Protein AF-A0A0C2IG53-F1 (afdb_monomer)

Sequence (197 aa):
MLIFIVPLFSIISFHLIVNDKKVPTEFNVTLKQAATDLYNVDTIRTNFNPDTSEFTIEFQNHIREWSEIKCFINEYETEIEISECIVSFLIRVKEYVVNDSVGYRFKFNKKIKYEFKNHFMELYFDVSRSKLITSRFEDISIEFDCFNQICEFDNNWKLVELFSESNELVYPCQNIGPIPSNTSDTCELSKNVVTIS

Structure (mmCIF, N/CA/C/O backbone):
data_AF-A0A0C2IG53-F1
#
_entry.id   AF-A0A0C2IG53-F1
#
loop_
_atom_site.group_PDB
_atom_site.id
_atom_site.type_symbol
_atom_site.label_atom_id
_atom_site.label_alt_id
_atom_site.label_comp_id
_atom_site.label_asym_id
_atom_site.label_entity_id
_atom_site.label_seq_id
_atom_site.pdbx_PDB_ins_code
_atom_site.Cartn_x
_atom_site.Cartn_y
_atom_site.Cartn_z
_atom_site.occupancy
_atom_site.B_iso_or_equiv
_atom_site.auth_seq_id
_atom_site.auth_comp_id
_atom_site.auth_asym_id
_atom_site.auth_atom_id
_atom_site.pdbx_PDB_model_num
ATOM 1 N N . MET A 1 1 ? 37.175 -19.739 4.788 1.00 27.41 1 MET A N 1
ATOM 2 C CA . MET A 1 1 ? 36.549 -18.885 5.816 1.00 27.41 1 MET A CA 1
ATOM 3 C C . MET A 1 1 ? 35.517 -18.028 5.100 1.00 27.41 1 MET A C 1
ATOM 5 O O . MET A 1 1 ? 35.892 -17.033 4.498 1.00 27.41 1 MET A O 1
ATOM 9 N N . LEU A 1 2 ? 34.267 -18.500 5.020 1.00 20.20 2 LEU A N 1
ATOM 10 C CA . LEU A 1 2 ? 33.169 -17.719 4.444 1.00 20.20 2 LEU A CA 1
ATOM 11 C C . LEU A 1 2 ? 32.733 -16.694 5.489 1.00 20.20 2 LEU A C 1
ATOM 13 O O . LEU A 1 2 ? 32.287 -17.063 6.573 1.00 20.20 2 LEU A O 1
ATOM 17 N N . ILE A 1 3 ? 32.924 -15.421 5.166 1.00 20.48 3 ILE A N 1
ATOM 18 C CA . ILE A 1 3 ? 32.358 -14.304 5.912 1.00 20.48 3 ILE A CA 1
ATOM 19 C C . ILE A 1 3 ? 30.909 -14.197 5.441 1.00 20.48 3 ILE A C 1
ATOM 21 O O . ILE A 1 3 ? 30.660 -13.830 4.296 1.00 20.48 3 ILE A O 1
ATOM 25 N N . PHE A 1 4 ? 29.962 -14.571 6.300 1.00 20.58 4 PHE A N 1
ATOM 26 C CA . PHE A 1 4 ? 28.563 -14.212 6.104 1.00 20.58 4 PHE A CA 1
ATOM 27 C C . PHE A 1 4 ? 28.449 -12.713 6.372 1.00 20.58 4 PHE A C 1
ATOM 29 O O . PHE A 1 4 ? 28.581 -12.270 7.513 1.00 20.58 4 PHE A O 1
ATOM 36 N N . ILE A 1 5 ? 28.274 -11.927 5.312 1.00 23.59 5 ILE A N 1
ATOM 37 C CA . ILE A 1 5 ? 27.846 -10.539 5.445 1.00 23.59 5 ILE A CA 1
ATOM 38 C C . ILE A 1 5 ? 26.370 -10.612 5.829 1.00 23.59 5 ILE A C 1
ATOM 40 O O . ILE A 1 5 ? 25.546 -11.112 5.070 1.00 23.59 5 ILE A O 1
ATOM 44 N N . VAL A 1 6 ? 26.062 -10.198 7.054 1.00 24.47 6 VAL A N 1
ATOM 45 C CA . VAL A 1 6 ? 24.684 -10.049 7.520 1.00 24.47 6 VAL A CA 1
ATOM 46 C C . VAL A 1 6 ? 24.050 -8.933 6.679 1.00 24.47 6 VAL A C 1
ATOM 48 O O . VAL A 1 6 ? 24.635 -7.846 6.637 1.00 24.47 6 VAL A O 1
ATOM 51 N N . PRO A 1 7 ? 22.916 -9.156 5.989 1.00 31.14 7 PRO A N 1
ATOM 52 C CA . PRO A 1 7 ? 22.262 -8.086 5.249 1.00 31.14 7 PRO A CA 1
ATOM 53 C C . PRO A 1 7 ? 21.833 -6.993 6.235 1.00 31.14 7 PRO A C 1
ATOM 55 O O . PRO A 1 7 ? 21.181 -7.268 7.244 1.00 31.14 7 PRO A O 1
ATOM 58 N N . LEU A 1 8 ? 22.245 -5.751 5.970 1.00 33.84 8 LEU A N 1
ATOM 59 C CA . LEU A 1 8 ? 21.686 -4.596 6.660 1.00 33.84 8 LEU A CA 1
ATOM 60 C C . LEU A 1 8 ? 20.244 -4.425 6.181 1.00 33.84 8 LEU A C 1
ATOM 62 O O . LEU A 1 8 ? 20.005 -4.166 5.005 1.00 33.84 8 LEU A O 1
ATOM 66 N N . PHE A 1 9 ? 19.294 -4.566 7.098 1.00 35.88 9 PHE A N 1
ATOM 67 C CA . PHE A 1 9 ? 17.903 -4.214 6.851 1.00 35.88 9 PHE A CA 1
ATOM 68 C C . PHE A 1 9 ? 17.746 -2.700 6.977 1.00 35.88 9 PHE A C 1
ATOM 70 O O . PHE A 1 9 ? 18.081 -2.123 8.015 1.00 35.88 9 PHE A O 1
ATOM 77 N N . SER A 1 10 ? 17.214 -2.061 5.939 1.00 38.75 10 SER A N 1
ATOM 78 C CA . SER A 1 10 ? 16.761 -0.674 6.014 1.00 38.75 10 SER A CA 1
ATOM 79 C C . SER A 1 10 ? 15.281 -0.678 6.385 1.00 38.75 10 SER A C 1
ATOM 81 O O . SER A 1 10 ? 14.432 -1.132 5.617 1.00 38.75 10 SER A O 1
ATOM 83 N N . ILE A 1 11 ? 14.970 -0.196 7.588 1.00 37.88 11 ILE A N 1
ATOM 84 C CA . ILE A 1 11 ? 13.594 0.077 8.017 1.00 37.88 11 ILE A CA 1
ATOM 85 C C . ILE A 1 11 ? 13.271 1.494 7.580 1.00 37.88 11 ILE A C 1
ATOM 87 O O . ILE A 1 11 ? 13.965 2.419 8.005 1.00 37.88 11 ILE A O 1
ATOM 91 N N . ILE A 1 12 ? 12.237 1.674 6.758 1.00 43.47 12 ILE A N 1
ATOM 92 C CA . ILE A 1 12 ? 11.821 3.010 6.351 1.00 43.47 12 ILE A CA 1
ATOM 93 C C . ILE A 1 12 ? 10.346 3.212 6.703 1.00 43.47 12 ILE A C 1
ATOM 95 O O . ILE A 1 12 ? 9.427 2.656 6.106 1.00 43.47 12 ILE A O 1
ATOM 99 N N . SER A 1 13 ? 10.129 4.000 7.751 1.00 35.47 13 SER A N 1
ATOM 100 C CA . SER A 1 13 ? 8.802 4.415 8.196 1.00 35.47 13 SER A CA 1
ATOM 101 C C . SER A 1 13 ? 8.456 5.751 7.562 1.00 35.47 13 SER A C 1
ATOM 103 O O . SER A 1 13 ? 9.236 6.697 7.679 1.00 35.47 13 SER A O 1
ATOM 105 N N . PHE A 1 14 ? 7.289 5.850 6.929 1.00 41.66 14 PHE A N 1
ATOM 106 C CA . PHE A 1 14 ? 6.789 7.112 6.398 1.00 41.66 14 PHE A CA 1
ATOM 107 C C . PHE A 1 14 ? 5.423 7.425 7.003 1.00 41.66 14 PHE A C 1
ATOM 109 O O . PHE A 1 14 ? 4.567 6.555 7.167 1.00 41.66 14 PHE A O 1
ATOM 116 N N . HIS A 1 15 ? 5.228 8.698 7.315 1.00 39.41 15 HIS A N 1
ATOM 117 C CA . HIS A 1 15 ? 3.934 9.240 7.696 1.00 39.41 15 HIS A CA 1
ATOM 118 C C . HIS A 1 15 ? 3.299 9.855 6.450 1.00 39.41 15 HIS A C 1
ATOM 120 O O . HIS A 1 15 ? 3.893 10.754 5.850 1.00 39.41 15 HIS A O 1
ATOM 126 N N . LEU A 1 16 ? 2.131 9.364 6.030 1.00 43.38 16 LEU A N 1
ATOM 127 C CA . LEU A 1 16 ? 1.363 9.975 4.952 1.00 43.38 16 LEU A CA 1
ATOM 128 C C . LEU A 1 16 ? 0.204 10.746 5.578 1.00 43.38 16 LEU A C 1
ATOM 130 O O . LEU A 1 16 ? -0.669 10.183 6.223 1.00 43.38 16 LEU A O 1
ATOM 134 N N . ILE A 1 17 ? 0.190 12.058 5.401 1.00 43.81 17 ILE A N 1
ATOM 135 C CA . ILE A 1 17 ? -0.899 12.887 5.915 1.00 43.81 17 ILE A CA 1
ATOM 136 C C . ILE A 1 17 ? -1.832 13.179 4.740 1.00 43.81 17 ILE A C 1
ATOM 138 O O . ILE A 1 17 ? -1.476 13.945 3.840 1.00 43.81 17 ILE A O 1
ATOM 142 N N . VAL A 1 18 ? -3.012 12.553 4.726 1.00 44.88 18 VAL A N 1
ATOM 143 C CA . VAL A 1 18 ? -4.069 12.852 3.752 1.00 44.88 18 VAL A CA 1
ATOM 144 C C . VAL A 1 18 ? -4.880 14.015 4.313 1.00 44.88 18 VAL A C 1
ATOM 146 O O . VAL A 1 18 ? -5.770 13.862 5.148 1.00 44.88 18 VAL A O 1
ATOM 149 N N . ASN A 1 19 ? -4.543 15.222 3.864 1.00 38.25 19 ASN A N 1
ATOM 150 C CA . ASN A 1 19 ? -5.297 16.419 4.217 1.00 38.25 19 ASN A CA 1
ATOM 151 C C . ASN A 1 19 ? -6.528 16.541 3.308 1.00 38.25 19 ASN A C 1
ATOM 153 O O . ASN A 1 19 ? -6.470 17.235 2.291 1.00 38.25 19 ASN A O 1
ATOM 157 N N . ASP A 1 20 ? -7.635 15.882 3.656 1.00 42.94 20 ASP A N 1
ATOM 158 C CA . ASP A 1 20 ? -8.927 16.182 3.032 1.00 42.94 20 ASP A CA 1
ATOM 159 C C . ASP A 1 20 ? -9.517 17.482 3.617 1.00 42.94 20 ASP A C 1
ATOM 161 O O . ASP A 1 20 ? -9.321 17.839 4.781 1.00 42.94 20 ASP A O 1
ATOM 165 N N . LYS A 1 21 ? -10.280 18.218 2.800 1.00 41.59 21 LYS A N 1
ATOM 166 C CA . LYS A 1 21 ? -10.905 19.505 3.153 1.00 41.59 21 LYS A CA 1
ATOM 167 C C . LYS A 1 21 ? -11.976 19.383 4.246 1.00 41.59 21 LYS A C 1
ATOM 169 O O . LYS A 1 21 ? -12.469 20.414 4.705 1.00 41.59 21 LYS A O 1
ATOM 174 N N . LYS A 1 22 ? -12.378 18.166 4.637 1.00 42.47 22 LYS A N 1
ATOM 175 C CA . LYS A 1 22 ? -13.432 17.925 5.638 1.00 42.47 22 LYS A CA 1
ATOM 176 C C . LYS A 1 22 ? -12.945 17.285 6.935 1.00 42.47 22 LYS A C 1
ATOM 178 O O . LYS A 1 22 ? -13.490 17.641 7.977 1.00 42.47 22 LYS A O 1
ATOM 183 N N . VAL A 1 23 ? -11.954 16.396 6.895 1.00 42.34 23 VAL A N 1
ATOM 184 C CA . VAL A 1 23 ? -11.321 15.789 8.077 1.00 42.34 23 VAL A CA 1
ATOM 185 C C . VAL A 1 23 ? -9.886 15.416 7.683 1.00 42.34 23 VAL A C 1
ATOM 187 O O . VAL A 1 23 ? -9.728 14.750 6.664 1.00 42.34 23 VAL A O 1
ATOM 190 N N . PRO A 1 24 ? -8.843 15.835 8.421 1.00 48.78 24 PRO A N 1
ATOM 191 C CA . PRO A 1 24 ? -7.514 15.276 8.212 1.00 48.78 24 PRO A CA 1
ATOM 192 C C . PRO A 1 24 ? -7.571 13.795 8.592 1.00 48.78 24 PRO A C 1
ATOM 194 O O . PRO A 1 24 ? -7.948 13.485 9.719 1.00 48.78 24 PRO A O 1
ATOM 197 N N . THR A 1 25 ? -7.262 12.910 7.647 1.00 51.91 25 THR A N 1
ATOM 198 C CA . THR A 1 25 ? -7.027 11.496 7.937 1.00 51.91 25 THR A CA 1
ATOM 199 C C . THR A 1 25 ? -5.523 11.282 7.815 1.00 51.91 25 THR A C 1
ATOM 201 O O . THR A 1 25 ? -4.978 11.300 6.709 1.00 51.91 25 THR A O 1
ATOM 204 N N . GLU A 1 26 ? -4.811 11.102 8.922 1.00 52.62 26 GLU A N 1
ATOM 205 C CA . GLU A 1 26 ? -3.423 10.649 8.843 1.00 52.62 26 GLU A CA 1
ATOM 206 C C . GLU A 1 26 ? -3.406 9.138 8.600 1.00 52.62 26 GLU A C 1
ATOM 208 O O . GLU A 1 26 ? -4.163 8.358 9.189 1.00 52.62 26 GLU A O 1
ATOM 213 N N . PHE A 1 27 ? -2.567 8.724 7.657 1.00 51.41 27 PHE A N 1
ATOM 214 C CA . PHE A 1 27 ? -2.400 7.344 7.255 1.00 51.41 27 PHE A CA 1
ATOM 215 C C . PHE A 1 27 ? -0.914 6.987 7.224 1.00 51.41 27 PHE A C 1
ATOM 217 O O . PHE A 1 27 ? -0.149 7.457 6.390 1.00 51.41 27 PHE A O 1
ATOM 224 N N . ASN A 1 28 ? -0.459 6.132 8.129 1.00 54.16 28 ASN A N 1
ATOM 225 C CA . ASN A 1 28 ? 0.968 5.839 8.240 1.00 54.16 28 ASN A CA 1
ATOM 226 C C . ASN A 1 28 ? 1.303 4.538 7.523 1.00 54.16 28 ASN A C 1
ATOM 228 O O . ASN A 1 28 ? 0.734 3.496 7.848 1.00 54.16 28 ASN A O 1
ATOM 232 N N . VAL A 1 29 ? 2.246 4.610 6.575 1.00 56.50 29 VAL A N 1
ATOM 233 C CA . VAL A 1 29 ? 2.776 3.448 5.856 1.00 56.50 29 VAL A CA 1
ATOM 234 C C . VAL A 1 29 ? 4.237 3.268 6.219 1.00 56.50 29 VAL A C 1
ATOM 236 O O . VAL A 1 29 ? 5.104 4.045 5.823 1.00 56.50 29 VAL A O 1
ATOM 239 N N . THR A 1 30 ? 4.534 2.201 6.949 1.00 56.91 30 THR A N 1
ATOM 240 C CA . THR A 1 30 ? 5.920 1.756 7.136 1.00 56.91 30 THR A CA 1
ATOM 241 C C . THR A 1 30 ? 6.227 0.632 6.164 1.00 56.91 30 THR A C 1
ATOM 243 O O . THR A 1 30 ? 5.449 -0.311 6.084 1.00 56.91 30 THR A O 1
ATOM 246 N N . LEU A 1 31 ? 7.350 0.735 5.448 1.00 54.28 31 LEU A N 1
ATOM 247 C CA . LEU A 1 31 ? 7.867 -0.301 4.557 1.00 54.28 31 LEU A CA 1
ATOM 248 C C . LEU A 1 31 ? 9.283 -0.675 5.000 1.00 54.28 31 LEU A C 1
ATOM 250 O O . LEU A 1 31 ? 10.179 0.170 5.059 1.00 54.28 31 LEU A O 1
ATOM 254 N N . LYS A 1 32 ? 9.526 -1.953 5.274 1.00 53.75 32 LYS A N 1
ATOM 255 C CA . LYS A 1 32 ? 10.892 -2.471 5.375 1.00 53.75 32 LYS A CA 1
ATOM 256 C C . LYS A 1 32 ? 11.270 -3.087 4.039 1.00 53.75 32 LYS A C 1
ATOM 258 O O . LYS A 1 32 ? 10.452 -3.735 3.393 1.00 53.75 32 LYS A O 1
ATOM 263 N N . GLN A 1 33 ? 12.500 -2.860 3.594 1.00 49.53 33 GLN A N 1
ATOM 264 C CA . GLN A 1 33 ? 13.003 -3.506 2.389 1.00 49.53 33 GLN A CA 1
AT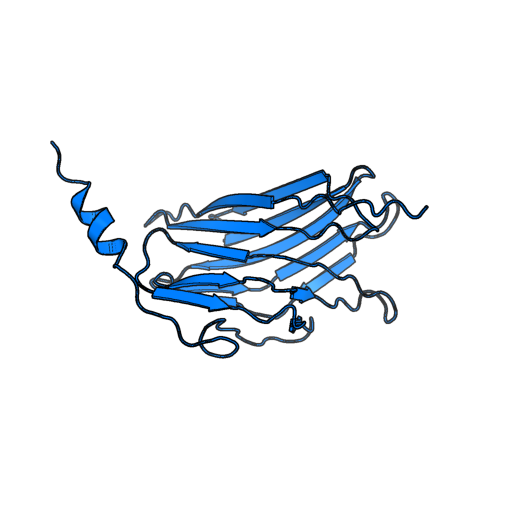OM 265 C C . GLN A 1 33 ? 14.076 -4.522 2.767 1.00 49.53 33 GLN A C 1
ATOM 267 O O . GLN A 1 33 ? 15.069 -4.180 3.416 1.00 49.53 33 GLN A O 1
ATOM 272 N N . ALA A 1 34 ? 13.898 -5.756 2.296 1.00 49.22 34 ALA A N 1
ATOM 273 C CA . ALA A 1 34 ? 14.957 -6.752 2.305 1.00 49.22 34 ALA A CA 1
ATOM 274 C C . ALA A 1 34 ? 16.041 -6.312 1.317 1.00 49.22 34 ALA A C 1
ATOM 276 O O . ALA A 1 34 ? 15.755 -6.142 0.128 1.00 49.22 34 ALA A O 1
ATOM 277 N N . ALA A 1 35 ? 17.285 -6.158 1.766 1.00 48.00 35 ALA A N 1
ATOM 278 C CA . ALA A 1 35 ? 18.407 -5.993 0.852 1.00 48.00 35 ALA A CA 1
ATOM 279 C C . ALA A 1 35 ? 18.577 -7.288 0.038 1.00 48.00 35 ALA A C 1
ATOM 281 O O . ALA A 1 35 ? 19.170 -8.258 0.504 1.00 48.00 35 ALA A O 1
ATOM 282 N N . THR A 1 36 ? 18.015 -7.334 -1.169 1.00 50.19 36 THR A N 1
ATOM 283 C CA . THR A 1 36 ? 18.375 -8.348 -2.165 1.00 50.19 36 THR A CA 1
ATOM 284 C C . THR A 1 36 ? 19.583 -7.842 -2.946 1.00 50.19 36 THR A C 1
ATOM 286 O O . THR A 1 36 ? 19.600 -6.675 -3.333 1.00 50.19 36 THR A O 1
ATOM 289 N N . ASP A 1 37 ? 20.554 -8.719 -3.203 1.00 44.84 37 A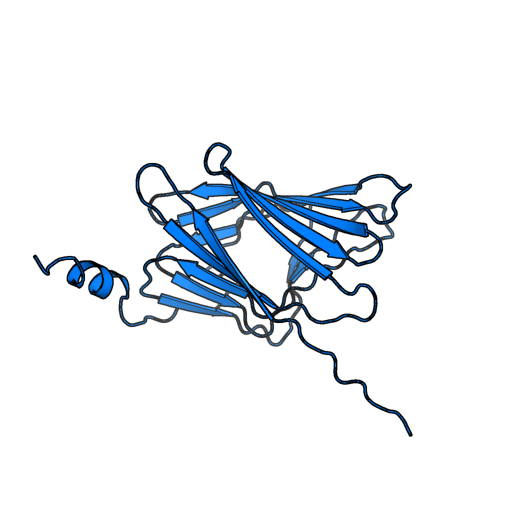SP A N 1
ATOM 290 C CA . ASP A 1 37 ? 21.915 -8.451 -3.711 1.00 44.84 37 ASP A CA 1
ATOM 291 C C . ASP A 1 37 ? 22.058 -7.632 -5.018 1.00 44.84 37 ASP A C 1
ATOM 293 O O . ASP A 1 37 ? 23.174 -7.460 -5.506 1.00 44.84 37 ASP A O 1
ATOM 297 N N . LEU A 1 38 ? 20.980 -7.127 -5.624 1.00 47.75 38 LEU A N 1
ATOM 298 C CA . LEU A 1 38 ? 21.025 -6.529 -6.960 1.00 47.75 38 LEU A CA 1
ATOM 299 C C . LEU A 1 38 ? 20.793 -5.017 -7.035 1.00 47.75 38 LEU A C 1
ATOM 301 O O . LEU A 1 38 ? 21.336 -4.416 -7.956 1.00 47.75 38 LEU A O 1
ATOM 305 N N . TYR A 1 39 ? 20.106 -4.367 -6.086 1.00 58.81 39 TYR A N 1
ATOM 306 C CA . TYR A 1 39 ? 19.912 -2.910 -6.142 1.00 58.81 39 TYR A CA 1
ATOM 307 C C . TYR A 1 39 ? 19.796 -2.303 -4.743 1.00 58.81 39 TYR A C 1
ATOM 309 O O . TYR A 1 39 ? 18.746 -2.366 -4.109 1.00 58.81 39 TYR A O 1
ATOM 317 N N . ASN A 1 40 ? 20.878 -1.683 -4.267 1.00 67.31 40 ASN A N 1
ATOM 318 C CA . ASN A 1 40 ? 20.820 -0.828 -3.083 1.00 67.31 40 ASN A CA 1
ATOM 319 C C . ASN A 1 40 ? 19.904 0.360 -3.402 1.00 67.31 40 ASN A C 1
ATOM 321 O O . ASN A 1 40 ? 20.260 1.207 -4.223 1.00 67.31 40 ASN A O 1
ATOM 325 N N . VAL A 1 41 ? 18.712 0.383 -2.806 1.00 70.94 41 VAL A N 1
ATOM 326 C CA . VAL A 1 41 ? 17.827 1.547 -2.855 1.00 70.94 41 VAL A CA 1
ATOM 327 C C . VAL A 1 41 ? 18.411 2.598 -1.925 1.00 70.94 41 VAL A C 1
ATOM 329 O O . VAL A 1 41 ? 18.558 2.376 -0.725 1.00 70.94 41 VAL A O 1
ATOM 332 N N . ASP A 1 42 ? 18.758 3.743 -2.495 1.00 79.94 42 ASP A N 1
ATOM 333 C CA . ASP A 1 42 ? 19.367 4.847 -1.760 1.00 79.94 42 ASP A CA 1
ATOM 334 C C . ASP A 1 42 ? 18.303 5.765 -1.173 1.00 79.94 42 ASP A C 1
ATOM 336 O O . ASP A 1 42 ? 18.496 6.403 -0.140 1.00 79.94 42 ASP A O 1
ATOM 340 N N . THR A 1 43 ? 17.199 5.925 -1.897 1.00 81.88 43 THR A N 1
ATOM 341 C CA . THR A 1 43 ? 16.172 6.904 -1.580 1.00 81.88 43 THR A CA 1
ATOM 342 C C . THR A 1 43 ? 14.810 6.329 -1.902 1.00 81.88 43 THR A C 1
ATOM 344 O O . THR A 1 43 ? 14.586 5.805 -2.991 1.00 81.88 43 THR A O 1
ATOM 347 N N . ILE A 1 44 ? 13.898 6.486 -0.951 1.00 81.56 44 ILE A N 1
ATOM 348 C CA . ILE A 1 44 ? 12.472 6.273 -1.147 1.00 81.56 44 ILE A CA 1
ATOM 349 C C . ILE A 1 44 ? 11.786 7.607 -0.885 1.00 81.56 44 ILE A C 1
ATOM 351 O O . ILE A 1 44 ? 12.077 8.270 0.114 1.00 81.56 44 ILE A O 1
ATOM 355 N N . ARG A 1 45 ? 10.905 8.020 -1.791 1.00 86.31 45 ARG A N 1
ATOM 356 C CA . ARG A 1 45 ? 10.074 9.214 -1.639 1.00 86.31 45 ARG A CA 1
ATOM 357 C C . ARG A 1 45 ? 8.625 8.813 -1.759 1.00 86.31 45 ARG A C 1
ATOM 359 O O . ARG A 1 45 ? 8.273 7.998 -2.602 1.00 86.31 45 ARG A O 1
ATOM 366 N N . THR A 1 46 ? 7.791 9.415 -0.934 1.00 82.75 46 THR A N 1
ATOM 367 C CA . THR A 1 46 ? 6.346 9.283 -1.036 1.00 82.75 46 THR A CA 1
ATOM 368 C C . THR A 1 46 ? 5.743 10.663 -1.214 1.00 82.75 46 THR A C 1
ATOM 370 O O . THR A 1 46 ? 6.231 11.648 -0.657 1.00 82.75 46 THR A O 1
ATOM 373 N N . ASN A 1 47 ? 4.700 10.747 -2.027 1.00 88.06 47 ASN A N 1
ATOM 374 C CA . ASN A 1 47 ? 3.958 11.975 -2.242 1.00 88.06 47 ASN A CA 1
ATOM 375 C C . ASN A 1 47 ? 2.474 11.653 -2.350 1.00 88.06 47 ASN A C 1
ATOM 377 O O . ASN A 1 47 ? 2.100 10.686 -3.007 1.00 88.06 47 ASN A O 1
ATOM 381 N N . PHE A 1 48 ? 1.637 12.478 -1.735 1.00 84.94 48 PHE A N 1
ATOM 382 C CA . PHE A 1 48 ? 0.196 12.401 -1.898 1.00 84.94 48 PHE A CA 1
ATOM 383 C C . PHE A 1 48 ? -0.339 13.764 -2.311 1.00 84.94 48 PHE A C 1
ATOM 385 O O . PHE A 1 48 ? -0.097 14.768 -1.640 1.00 84.94 48 PHE A O 1
ATOM 392 N N . ASN A 1 49 ? -1.058 13.792 -3.427 1.00 87.94 49 ASN A N 1
ATOM 393 C CA . ASN A 1 49 ? -1.727 14.974 -3.928 1.00 87.94 49 ASN A CA 1
ATOM 394 C C . ASN A 1 49 ? -3.234 14.865 -3.641 1.00 87.94 49 ASN A C 1
ATOM 396 O O . ASN A 1 49 ? -3.926 14.145 -4.363 1.00 87.94 49 ASN A O 1
ATOM 400 N N . PRO A 1 50 ? -3.761 15.585 -2.633 1.00 82.19 50 PRO A N 1
ATOM 401 C CA . PRO A 1 50 ? -5.173 15.507 -2.265 1.00 82.19 50 PRO A CA 1
ATOM 402 C C . PRO A 1 50 ? -6.108 16.088 -3.331 1.00 82.19 50 PRO A C 1
ATOM 404 O O . PRO A 1 50 ? -7.254 15.664 -3.424 1.00 82.19 50 PRO A O 1
ATOM 407 N N . ASP A 1 51 ? -5.648 17.034 -4.158 1.00 87.75 51 ASP A N 1
ATOM 408 C CA . ASP A 1 51 ? -6.493 17.627 -5.203 1.00 87.75 51 ASP A CA 1
ATOM 409 C C . ASP A 1 51 ? -6.732 16.653 -6.366 1.00 87.75 51 ASP A C 1
ATOM 411 O O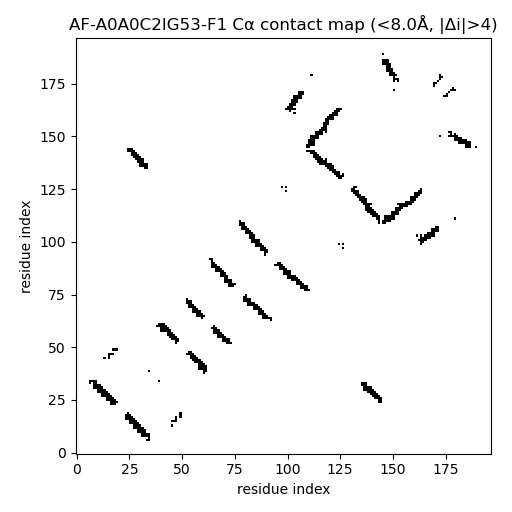 . ASP A 1 51 ? -7.755 16.737 -7.047 1.00 87.75 51 ASP A O 1
ATOM 415 N N . THR A 1 52 ? -5.793 15.731 -6.596 1.00 92.31 52 THR A N 1
ATOM 416 C CA . THR A 1 52 ? -5.886 14.715 -7.652 1.00 92.31 52 THR A CA 1
ATOM 417 C C . THR A 1 52 ? -6.068 13.307 -7.113 1.00 92.31 52 THR A C 1
ATOM 419 O O . THR A 1 52 ? -6.084 12.382 -7.916 1.00 92.31 52 THR A O 1
ATOM 422 N N . SER A 1 53 ? -6.161 13.121 -5.792 1.00 91.38 53 SER A N 1
ATOM 423 C CA . SER A 1 53 ? -6.181 11.799 -5.156 1.00 91.38 53 SER A CA 1
ATOM 424 C C . SER A 1 53 ? -5.011 10.893 -5.577 1.00 91.38 53 SER A C 1
ATOM 426 O O . SER A 1 53 ? -5.108 9.671 -5.511 1.00 91.38 53 SER A O 1
ATOM 428 N N . GLU A 1 54 ? -3.894 11.469 -6.025 1.00 93.56 54 GLU A N 1
ATOM 429 C CA . GLU A 1 54 ? -2.762 10.703 -6.553 1.00 93.56 54 GLU A CA 1
ATOM 430 C C . GLU A 1 54 ? -1.769 10.409 -5.432 1.00 93.56 54 GLU A C 1
ATOM 432 O O . GLU A 1 54 ? -1.317 11.319 -4.737 1.00 93.56 54 GLU A O 1
ATOM 437 N N . PHE A 1 55 ? -1.407 9.141 -5.278 1.00 90.06 55 PHE A N 1
ATOM 438 C CA . PHE A 1 55 ? -0.370 8.685 -4.368 1.00 90.06 55 PHE A CA 1
ATOM 439 C C . PHE A 1 55 ? 0.790 8.090 -5.150 1.00 90.06 55 PHE A C 1
ATOM 441 O O . PHE A 1 55 ? 0.599 7.186 -5.959 1.00 90.06 55 PHE A O 1
ATOM 448 N N . THR A 1 56 ? 1.993 8.568 -4.867 1.00 91.12 56 THR A N 1
ATOM 449 C CA . THR A 1 56 ? 3.206 8.163 -5.566 1.00 91.12 56 THR A CA 1
ATOM 450 C C . THR A 1 56 ? 4.240 7.662 -4.570 1.00 91.12 56 THR A C 1
ATOM 452 O O . THR A 1 56 ? 4.512 8.324 -3.567 1.00 91.12 56 THR A O 1
ATOM 455 N N . ILE A 1 57 ? 4.845 6.514 -4.867 1.00 87.06 57 ILE A N 1
ATOM 456 C CA . ILE A 1 57 ? 6.033 5.980 -4.202 1.00 87.06 57 ILE A CA 1
ATOM 457 C C . ILE A 1 57 ? 7.151 5.897 -5.237 1.00 87.06 57 ILE A C 1
ATOM 459 O O . ILE A 1 57 ? 7.057 5.132 -6.191 1.00 87.06 57 ILE A O 1
ATOM 463 N N . GLU A 1 58 ? 8.223 6.648 -5.041 1.00 89.50 58 GLU A N 1
ATOM 464 C CA . GLU A 1 58 ? 9.419 6.608 -5.877 1.00 89.50 58 GLU A CA 1
ATOM 465 C C . GLU A 1 58 ? 10.554 5.916 -5.127 1.00 89.50 58 GLU A C 1
ATOM 467 O O . GLU A 1 58 ? 10.839 6.229 -3.972 1.00 89.50 58 GLU A O 1
ATOM 472 N N . PHE A 1 59 ? 11.255 5.024 -5.811 1.00 84.75 59 PHE A N 1
ATOM 473 C CA . PHE A 1 59 ? 12.480 4.385 -5.356 1.00 84.75 59 PHE A CA 1
ATOM 474 C C . PHE A 1 59 ? 13.592 4.793 -6.309 1.00 84.75 59 PHE A C 1
ATOM 476 O O . PHE A 1 59 ? 13.415 4.733 -7.523 1.00 84.75 59 PHE A O 1
ATOM 483 N N . GLN A 1 60 ? 14.747 5.184 -5.782 1.00 86.19 60 GLN A N 1
ATOM 484 C CA . GLN A 1 60 ? 15.907 5.559 -6.583 1.00 86.19 60 GLN A CA 1
ATOM 485 C C . GLN A 1 60 ? 17.180 4.947 -5.998 1.00 86.19 60 GLN A C 1
ATOM 487 O O . GLN A 1 60 ? 17.367 4.931 -4.779 1.00 86.19 60 GLN A O 1
ATOM 492 N N . ASN A 1 61 ? 18.067 4.458 -6.865 1.00 82.50 61 ASN A N 1
ATOM 493 C CA . ASN A 1 61 ? 19.380 3.936 -6.480 1.00 82.50 61 ASN A CA 1
ATOM 494 C C . ASN A 1 61 ? 20.532 4.898 -6.843 1.00 82.50 61 ASN A C 1
ATOM 496 O O . ASN A 1 61 ? 20.353 5.869 -7.587 1.00 82.50 61 ASN A O 1
ATOM 500 N N . HIS A 1 62 ? 21.742 4.599 -6.357 1.00 84.12 62 HIS A N 1
ATOM 501 C CA . HIS A 1 62 ? 22.952 5.408 -6.590 1.00 84.12 62 HIS A CA 1
ATOM 502 C C . HIS A 1 62 ? 23.330 5.581 -8.069 1.00 84.12 62 HIS A C 1
ATOM 504 O O . HIS A 1 62 ? 23.985 6.563 -8.431 1.00 84.12 62 HIS A O 1
ATOM 510 N N . ILE A 1 63 ? 22.923 4.653 -8.942 1.00 83.38 63 ILE A N 1
ATOM 511 C CA . ILE A 1 63 ? 23.168 4.723 -10.392 1.00 83.38 63 ILE A CA 1
ATOM 512 C C . ILE A 1 63 ? 22.054 5.449 -11.162 1.00 83.38 63 ILE A C 1
ATOM 514 O O . ILE A 1 63 ? 22.088 5.493 -12.392 1.00 83.38 63 ILE A O 1
ATOM 518 N N . ARG A 1 64 ? 21.137 6.117 -10.445 1.00 84.25 64 ARG A N 1
ATOM 519 C CA . ARG A 1 64 ? 20.011 6.907 -10.974 1.00 84.25 64 ARG A CA 1
ATOM 520 C C . ARG A 1 64 ? 18.964 6.093 -11.734 1.00 84.25 64 ARG A C 1
ATOM 522 O O . ARG A 1 64 ? 18.167 6.681 -12.466 1.00 84.25 64 ARG A O 1
ATOM 529 N N . GLU A 1 65 ? 18.948 4.780 -11.565 1.00 84.50 65 GLU A N 1
ATOM 530 C CA . GLU A 1 65 ? 17.775 3.985 -11.916 1.00 84.50 65 GLU A CA 1
ATOM 531 C C . GLU A 1 65 ? 16.696 4.250 -10.869 1.00 84.50 65 GLU A C 1
ATOM 533 O O . GLU A 1 65 ? 16.990 4.550 -9.703 1.00 84.50 65 GLU A O 1
ATOM 538 N N . TRP A 1 66 ? 15.445 4.187 -11.303 1.00 88.19 66 TRP A N 1
ATOM 539 C CA . TRP A 1 66 ? 14.315 4.446 -10.432 1.00 88.19 66 TRP A CA 1
ATOM 540 C C . TRP A 1 66 ? 13.125 3.572 -10.792 1.00 88.19 66 TRP A C 1
ATOM 542 O O . TRP A 1 66 ? 12.984 3.112 -11.929 1.00 88.19 66 TRP A O 1
ATOM 552 N N . SER A 1 67 ? 12.268 3.363 -9.804 1.00 84.94 67 SER A N 1
ATOM 553 C CA . SER A 1 67 ? 10.931 2.823 -9.985 1.00 84.94 67 SER A CA 1
ATOM 554 C C . SE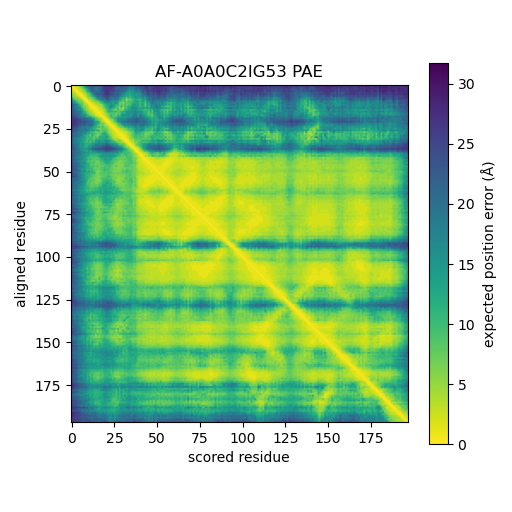R A 1 67 ? 9.923 3.743 -9.319 1.00 84.94 67 SER A C 1
ATOM 556 O O . SER A 1 67 ? 10.200 4.316 -8.272 1.00 84.94 67 SER A O 1
ATOM 558 N N . GLU A 1 68 ? 8.760 3.896 -9.922 1.00 90.12 68 GLU A N 1
ATOM 559 C CA . GLU A 1 68 ? 7.662 4.712 -9.420 1.00 90.12 68 GLU A CA 1
ATOM 560 C C . GLU A 1 68 ? 6.414 3.837 -9.375 1.00 90.12 68 GLU A C 1
ATOM 562 O O . GLU A 1 68 ? 6.100 3.164 -10.350 1.00 90.12 68 GLU A O 1
ATOM 567 N N . ILE A 1 69 ? 5.703 3.837 -8.254 1.00 89.06 69 ILE A N 1
ATOM 568 C CA . ILE A 1 69 ? 4.356 3.287 -8.135 1.00 89.06 69 ILE A CA 1
ATOM 569 C C . ILE A 1 69 ? 3.432 4.475 -7.942 1.00 89.06 69 ILE A C 1
ATOM 571 O O . ILE A 1 69 ? 3.543 5.181 -6.943 1.00 89.06 69 ILE A O 1
ATOM 575 N N . LYS A 1 70 ? 2.526 4.691 -8.885 1.00 93.81 70 LYS A N 1
ATOM 576 C CA . LYS A 1 70 ? 1.557 5.779 -8.866 1.00 93.81 70 LYS A CA 1
ATOM 577 C C . LYS A 1 70 ? 0.157 5.200 -8.831 1.00 93.81 70 LYS A C 1
ATOM 579 O O . LYS A 1 70 ? -0.217 4.498 -9.756 1.00 93.81 70 LYS A O 1
ATOM 584 N N . CYS A 1 71 ? -0.612 5.489 -7.796 1.00 93.81 71 CYS A N 1
ATOM 585 C CA . CYS A 1 71 ? -1.954 4.957 -7.589 1.00 93.81 71 CYS A CA 1
ATOM 586 C C . CYS A 1 71 ? -2.964 6.078 -7.364 1.00 93.81 71 CYS A C 1
ATOM 588 O O . CYS A 1 71 ? -2.614 7.179 -6.935 1.00 93.81 71 CYS A O 1
ATOM 590 N N . PHE A 1 72 ? -4.236 5.760 -7.577 1.00 95.06 72 PHE A N 1
ATOM 591 C CA . PHE A 1 72 ? -5.354 6.607 -7.199 1.00 95.06 72 PHE A CA 1
ATOM 592 C C . PHE A 1 72 ? -5.923 6.173 -5.846 1.00 95.06 72 PHE A C 1
ATOM 594 O O . PHE A 1 72 ? -6.184 4.986 -5.624 1.00 95.06 72 PHE A O 1
ATOM 601 N N . ILE A 1 73 ? -6.128 7.134 -4.947 1.00 93.25 73 ILE A N 1
ATOM 602 C CA . ILE A 1 73 ? -6.712 6.931 -3.622 1.00 93.25 73 ILE A CA 1
ATOM 603 C C . ILE A 1 73 ? -8.110 7.542 -3.576 1.00 93.25 73 ILE A C 1
ATOM 605 O O . ILE A 1 73 ? -8.291 8.760 -3.584 1.00 93.25 73 ILE A O 1
ATOM 609 N N . ASN A 1 74 ? -9.106 6.673 -3.452 1.00 93.12 74 ASN A N 1
ATOM 610 C CA . ASN A 1 74 ? -10.480 7.055 -3.178 1.00 93.12 74 ASN A CA 1
ATOM 611 C C . ASN A 1 74 ? -10.744 6.999 -1.674 1.00 93.12 74 ASN A C 1
ATOM 613 O O . ASN A 1 74 ? -10.599 5.951 -1.043 1.00 93.12 74 ASN A O 1
ATOM 617 N N . GLU A 1 7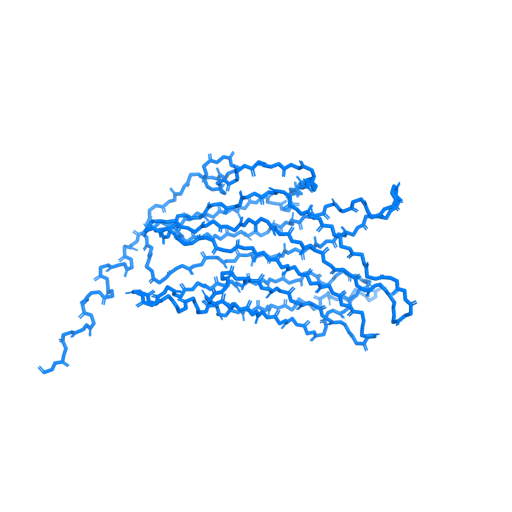5 ? -11.176 8.120 -1.106 1.00 89.44 75 GLU A N 1
ATOM 618 C CA . GLU A 1 75 ? -11.557 8.200 0.297 1.00 89.44 75 GLU A CA 1
ATOM 619 C C . GLU A 1 75 ? -13.080 8.138 0.453 1.00 89.44 75 GLU A C 1
ATOM 621 O O . GLU A 1 75 ? -13.831 8.917 -0.135 1.00 89.44 75 GLU A O 1
ATOM 626 N N . TYR A 1 76 ? -13.537 7.205 1.283 1.00 91.44 76 TYR A N 1
ATOM 627 C CA . TYR A 1 76 ? -14.926 7.071 1.698 1.00 91.44 76 TYR A CA 1
ATOM 628 C C . TYR A 1 76 ? -15.057 7.366 3.194 1.00 91.44 76 TYR A C 1
ATOM 630 O O . TYR A 1 76 ? -14.073 7.500 3.924 1.00 91.44 76 TYR A O 1
ATOM 638 N N . GLU A 1 77 ? -16.295 7.434 3.684 1.00 90.56 77 GLU A N 1
ATOM 639 C CA . GLU A 1 77 ? -16.566 7.714 5.099 1.00 90.56 77 GLU A CA 1
ATOM 640 C C . GLU A 1 77 ? -15.895 6.696 6.036 1.00 90.56 77 GLU A C 1
ATOM 642 O O . GLU A 1 77 ? -15.311 7.067 7.049 1.00 90.56 77 GLU A O 1
ATOM 647 N N . THR A 1 78 ? -15.942 5.409 5.687 1.00 92.62 78 THR A N 1
ATOM 648 C CA . THR A 1 78 ? -15.451 4.313 6.543 1.00 92.62 78 THR A CA 1
ATOM 649 C C . THR A 1 78 ? -14.288 3.535 5.942 1.00 92.62 78 THR A C 1
ATOM 651 O O . THR A 1 78 ? -13.722 2.665 6.605 1.00 92.62 78 THR A O 1
ATOM 654 N N . GLU A 1 79 ? -13.920 3.837 4.699 1.00 94.12 79 GLU A N 1
ATOM 655 C CA . GLU A 1 79 ? -12.972 3.046 3.924 1.00 94.12 79 GLU A CA 1
ATOM 656 C C . GLU A 1 79 ? -12.054 3.942 3.088 1.00 94.12 79 GLU A C 1
ATOM 658 O O . GLU A 1 79 ? -12.400 5.079 2.768 1.00 94.12 79 GLU A O 1
ATOM 663 N N . ILE A 1 80 ? -10.898 3.408 2.714 1.00 93.44 80 ILE A N 1
ATOM 664 C CA . ILE A 1 80 ? -10.015 3.940 1.678 1.00 93.44 80 ILE A CA 1
ATOM 665 C C . ILE A 1 80 ? -9.822 2.851 0.628 1.00 93.44 80 ILE A C 1
ATOM 667 O O . ILE A 1 80 ? -9.649 1.681 0.968 1.00 93.44 80 ILE A O 1
ATOM 671 N N . GLU A 1 81 ? -9.856 3.228 -0.643 1.00 94.25 81 GLU A N 1
ATOM 672 C CA . GLU A 1 81 ? -9.561 2.344 -1.765 1.00 94.25 81 GLU A CA 1
ATOM 673 C C . GLU A 1 81 ? -8.335 2.851 -2.525 1.00 94.25 81 GLU A C 1
ATOM 675 O O . GLU A 1 81 ? -8.310 3.991 -2.982 1.00 94.25 81 GLU A O 1
ATOM 680 N N . ILE A 1 82 ? -7.325 1.993 -2.661 1.00 93.19 82 ILE A N 1
ATOM 681 C CA . ILE A 1 82 ? -6.154 2.205 -3.512 1.00 93.19 82 ILE A CA 1
ATOM 682 C C . ILE A 1 82 ? -6.392 1.425 -4.802 1.00 93.19 82 ILE A C 1
ATOM 684 O O . ILE A 1 82 ? -6.630 0.218 -4.768 1.00 93.19 82 ILE A O 1
ATOM 688 N N . SER A 1 83 ? -6.352 2.113 -5.935 1.00 94.38 83 SER A N 1
ATOM 689 C CA . SER A 1 83 ? -6.744 1.569 -7.237 1.00 94.38 83 SER A CA 1
ATOM 690 C C . SER A 1 83 ? -5.935 2.199 -8.367 1.00 94.38 83 SER A C 1
ATOM 692 O O . SER A 1 83 ? -5.187 3.148 -8.136 1.00 94.38 83 SER A O 1
ATOM 694 N N . GLU A 1 84 ? -6.090 1.668 -9.583 1.00 93.25 84 GLU A N 1
ATOM 695 C CA . GLU A 1 84 ? -5.522 2.247 -10.812 1.00 93.25 84 GLU A CA 1
ATOM 696 C C . GLU A 1 84 ? -4.012 2.511 -10.704 1.00 93.25 84 GLU A C 1
ATOM 698 O O . GLU A 1 84 ? -3.496 3.543 -11.128 1.00 93.25 84 GLU A O 1
ATOM 703 N N . CYS A 1 85 ? -3.296 1.568 -10.090 1.00 90.75 85 CYS A N 1
ATOM 704 C CA . CYS A 1 85 ? -1.867 1.696 -9.878 1.00 90.75 85 CYS A CA 1
ATOM 705 C C . CYS A 1 85 ? -1.108 1.497 -11.195 1.00 90.75 85 CYS A C 1
ATOM 707 O O . CYS A 1 85 ? -1.275 0.490 -11.876 1.00 90.75 85 CYS A O 1
ATOM 709 N N . ILE A 1 86 ? -0.233 2.432 -11.536 1.00 91.31 86 ILE A N 1
ATOM 710 C CA . ILE A 1 86 ? 0.725 2.343 -12.632 1.00 91.31 86 ILE A CA 1
ATOM 711 C C . ILE A 1 86 ? 2.106 2.221 -12.013 1.00 91.31 86 ILE A C 1
ATOM 713 O O . ILE A 1 86 ? 2.495 3.030 -11.170 1.00 91.31 86 ILE A O 1
ATOM 717 N N . VAL A 1 87 ? 2.851 1.213 -12.443 1.00 86.62 87 VAL A N 1
ATOM 718 C CA . VAL A 1 87 ? 4.229 1.015 -12.028 1.00 86.62 87 VAL A CA 1
ATOM 719 C C . VAL A 1 87 ? 5.147 1.311 -13.199 1.00 86.62 87 VAL A C 1
ATOM 721 O O . VAL A 1 87 ? 5.040 0.710 -14.268 1.00 86.62 87 VAL A O 1
ATOM 724 N N . SER A 1 88 ? 6.039 2.267 -12.982 1.00 88.19 88 SER A N 1
ATOM 725 C CA . SER A 1 88 ? 6.969 2.780 -13.974 1.00 88.19 88 SER A CA 1
ATOM 726 C C . SER A 1 88 ? 8.397 2.455 -13.554 1.00 88.19 88 SER A C 1
ATOM 728 O O . SER A 1 88 ? 8.754 2.602 -12.388 1.00 88.19 88 SER A O 1
ATOM 730 N N . PHE A 1 89 ? 9.244 2.040 -14.492 1.00 84.75 89 PHE A N 1
ATOM 731 C CA . PHE A 1 89 ? 10.642 1.708 -14.212 1.00 84.75 89 PHE A CA 1
ATOM 732 C C . PHE A 1 89 ? 11.579 2.323 -15.246 1.00 84.75 89 PHE A C 1
ATOM 734 O O . PHE A 1 89 ? 11.325 2.256 -16.453 1.00 84.75 89 PHE A O 1
ATOM 741 N N . LEU A 1 90 ? 12.716 2.839 -14.776 1.00 84.88 90 LEU A N 1
ATOM 742 C CA . LEU A 1 90 ? 13.851 3.217 -15.610 1.00 84.88 90 LEU A CA 1
ATOM 743 C C . LEU A 1 90 ? 15.040 2.305 -15.302 1.00 84.88 90 LEU A C 1
ATOM 745 O O . LEU A 1 90 ? 15.770 2.523 -14.339 1.00 84.88 90 LEU A O 1
ATOM 749 N N . ILE A 1 91 ? 15.249 1.305 -16.160 1.00 71.56 91 ILE A N 1
ATOM 750 C CA . ILE A 1 91 ? 16.283 0.275 -15.971 1.00 71.56 91 ILE A CA 1
ATOM 751 C C . ILE A 1 91 ? 17.673 0.793 -16.363 1.00 71.56 91 ILE A C 1
ATOM 753 O O . ILE A 1 91 ? 18.661 0.320 -15.826 1.00 71.56 91 ILE A O 1
ATOM 757 N N . ARG A 1 92 ? 17.785 1.772 -17.276 1.00 75.44 92 ARG A N 1
ATOM 758 C CA . ARG A 1 92 ? 19.047 2.471 -17.587 1.00 75.44 92 ARG A CA 1
ATOM 759 C C . ARG A 1 92 ? 18.778 3.889 -18.069 1.00 75.44 92 ARG A C 1
ATOM 761 O O . ARG A 1 92 ? 17.832 4.124 -18.809 1.00 75.44 92 ARG A O 1
ATOM 768 N N . VAL A 1 93 ? 19.698 4.811 -17.780 1.00 62.91 93 VAL A N 1
ATOM 769 C CA . VAL A 1 93 ? 19.622 6.255 -18.116 1.00 62.91 93 VAL A CA 1
ATOM 770 C C . VAL A 1 93 ? 19.431 6.554 -19.623 1.00 62.91 93 VAL A C 1
ATOM 772 O O . VAL A 1 93 ? 19.115 7.678 -19.997 1.00 62.91 93 VAL A O 1
ATOM 775 N N . LYS A 1 94 ? 19.619 5.565 -20.510 1.00 66.88 94 LYS A N 1
ATOM 776 C CA . LYS A 1 94 ? 19.427 5.685 -21.970 1.00 66.88 94 LYS A CA 1
ATOM 777 C C . LYS A 1 94 ? 18.343 4.757 -22.538 1.00 66.88 94 LYS A C 1
ATOM 779 O O . LYS A 1 94 ? 18.201 4.688 -23.756 1.00 66.88 94 LYS A O 1
ATOM 784 N N . GLU A 1 95 ? 17.645 4.008 -21.691 1.00 67.81 95 GLU A N 1
ATOM 785 C CA . GLU A 1 95 ? 16.590 3.076 -22.100 1.00 67.81 95 GLU A CA 1
ATOM 786 C C . GLU A 1 95 ? 15.195 3.702 -21.931 1.00 67.81 95 GLU A C 1
ATOM 788 O O . GLU A 1 95 ? 15.038 4.800 -21.397 1.00 67.81 95 GLU A O 1
ATOM 793 N N . TYR A 1 96 ? 14.190 3.017 -22.474 1.00 75.25 96 TYR A N 1
ATOM 794 C CA . TYR A 1 96 ? 12.786 3.410 -22.417 1.00 75.25 96 TYR A CA 1
ATOM 795 C C . TYR A 1 96 ? 12.238 3.269 -20.992 1.00 75.25 96 TYR A C 1
ATOM 797 O O . TYR A 1 96 ? 12.605 2.344 -20.268 1.00 75.25 96 TYR A O 1
ATOM 805 N N . VAL A 1 97 ? 11.336 4.177 -20.614 1.00 83.06 97 VAL A N 1
ATOM 806 C CA . VAL A 1 97 ? 10.501 3.998 -19.422 1.00 83.06 97 VAL A CA 1
ATOM 807 C C . VAL A 1 97 ? 9.484 2.909 -19.741 1.00 83.06 97 VAL A C 1
ATOM 809 O O . VAL A 1 97 ? 8.788 2.980 -20.756 1.00 83.06 97 VAL A O 1
ATOM 812 N N . VAL A 1 98 ? 9.441 1.885 -18.899 1.00 81.94 98 VAL A N 1
ATOM 813 C CA . VAL A 1 98 ? 8.420 0.841 -18.960 1.00 81.94 98 VAL A CA 1
ATOM 814 C C . VAL A 1 98 ? 7.327 1.220 -17.988 1.00 81.94 98 VAL A C 1
ATOM 816 O O . VAL A 1 98 ? 7.634 1.412 -16.817 1.00 81.94 98 VAL A O 1
ATOM 819 N N . ASN A 1 99 ? 6.089 1.267 -18.468 1.00 86.81 99 ASN A N 1
ATOM 820 C CA . ASN A 1 99 ? 4.910 1.448 -17.635 1.00 86.81 99 ASN A CA 1
ATOM 821 C C . ASN A 1 99 ? 4.073 0.176 -17.709 1.00 86.81 99 ASN A C 1
ATOM 823 O O . ASN A 1 99 ? 3.821 -0.318 -18.811 1.00 86.81 99 ASN A O 1
ATOM 827 N N . ASP A 1 100 ? 3.622 -0.311 -16.563 1.00 84.19 100 ASP A N 1
ATOM 828 C CA . ASP A 1 100 ? 2.662 -1.404 -16.473 1.00 84.19 100 ASP A CA 1
ATOM 829 C C . ASP A 1 100 ? 1.544 -1.031 -15.496 1.00 84.19 100 ASP A C 1
ATOM 831 O O . ASP A 1 100 ? 1.780 -0.357 -14.492 1.00 84.19 100 ASP A O 1
ATOM 835 N N . SER A 1 101 ? 0.315 -1.426 -15.806 1.00 87.31 101 SER A N 1
ATOM 836 C CA . SER A 1 101 ? -0.845 -1.167 -14.953 1.00 87.31 101 SER A CA 1
ATOM 837 C C . SER A 1 101 ? -1.105 -2.364 -14.051 1.00 87.31 101 SER A C 1
ATOM 839 O O . SER A 1 101 ? -1.188 -3.492 -14.524 1.00 87.31 101 SER A O 1
ATOM 841 N N . VAL A 1 102 ? -1.309 -2.119 -12.765 1.00 83.56 102 VAL A N 1
ATOM 842 C CA . VAL A 1 102 ? -1.747 -3.109 -11.784 1.00 83.56 102 VAL A CA 1
ATOM 843 C C . VAL A 1 102 ? -3.242 -2.911 -11.571 1.00 83.56 102 VAL A C 1
ATOM 845 O O . VAL A 1 102 ? -3.658 -1.919 -10.973 1.00 83.56 102 VAL A O 1
ATOM 848 N N . GLY A 1 103 ? -4.060 -3.840 -12.065 1.00 84.62 103 GLY A N 1
ATOM 849 C CA . GLY A 1 103 ? -5.518 -3.709 -11.976 1.00 84.62 103 GLY A CA 1
ATOM 850 C C . GLY A 1 103 ? -6.116 -3.986 -10.585 1.00 84.62 103 GLY A C 1
ATOM 851 O O . GLY A 1 103 ? -7.302 -3.721 -10.369 1.00 84.62 103 GLY A O 1
ATOM 852 N N . TYR A 1 104 ? -5.335 -4.505 -9.626 1.00 86.88 104 TYR A N 1
ATOM 853 C CA . TYR A 1 104 ? -5.838 -4.780 -8.277 1.00 86.88 104 TYR A CA 1
ATOM 854 C C . TYR A 1 104 ? -6.346 -3.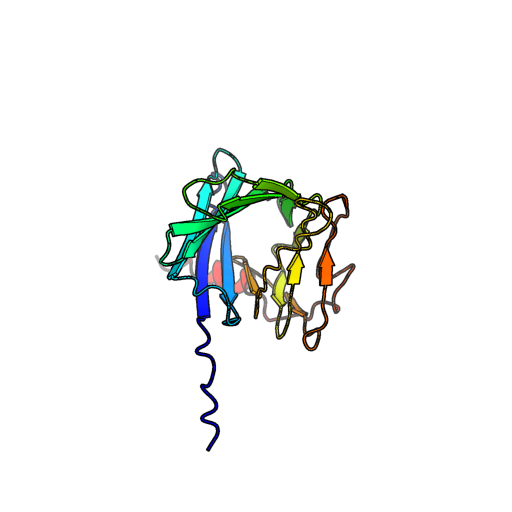514 -7.598 1.00 86.88 104 TYR A C 1
ATOM 856 O O . TYR A 1 104 ? -5.748 -2.440 -7.682 1.00 86.88 104 TYR A O 1
ATOM 864 N N . ARG A 1 105 ? -7.438 -3.679 -6.854 1.00 93.19 105 ARG A N 1
ATOM 865 C CA . ARG A 1 105 ? -8.011 -2.630 -6.017 1.00 93.19 105 ARG A CA 1
ATOM 866 C C . ARG A 1 105 ? -7.961 -3.087 -4.576 1.00 93.19 105 ARG A C 1
ATOM 868 O O . ARG A 1 105 ? -8.532 -4.120 -4.239 1.00 93.19 105 ARG A O 1
ATOM 875 N N . PHE A 1 106 ? -7.281 -2.336 -3.727 1.00 91.31 106 PHE A N 1
ATOM 876 C CA . PHE A 1 106 ? -7.147 -2.651 -2.311 1.00 91.31 106 PHE A CA 1
ATOM 877 C C . PHE A 1 106 ? -8.075 -1.764 -1.506 1.00 91.31 106 PHE A C 1
ATOM 879 O O . PHE A 1 106 ? -7.983 -0.542 -1.600 1.00 91.31 106 PHE A O 1
ATOM 886 N N . LYS A 1 107 ? -8.941 -2.367 -0.691 1.00 94.62 107 LYS A N 1
ATOM 887 C CA . LYS A 1 107 ? -9.872 -1.626 0.158 1.00 94.62 107 LYS A CA 1
ATOM 888 C C . LYS A 1 107 ? -9.583 -1.855 1.635 1.00 94.62 107 LYS A C 1
ATOM 890 O O . LYS A 1 107 ? -9.564 -2.991 2.114 1.00 94.62 107 LYS A O 1
ATOM 895 N N . PHE A 1 108 ? -9.384 -0.758 2.355 1.00 92.94 108 PHE A N 1
ATOM 896 C CA . PHE A 1 108 ? -9.039 -0.729 3.771 1.00 92.94 108 PHE A CA 1
ATOM 897 C C . PHE A 1 108 ? -10.152 -0.051 4.562 1.00 92.94 108 PHE A C 1
ATOM 899 O O . PHE A 1 108 ? -10.613 1.026 4.203 1.00 92.94 108 PHE A O 1
ATOM 906 N N . ASN A 1 109 ? -10.577 -0.671 5.653 1.00 94.31 109 ASN A N 1
ATOM 907 C CA . ASN A 1 109 ? -11.498 -0.101 6.617 1.00 94.31 109 ASN A CA 1
ATOM 908 C C . ASN A 1 109 ? -10.715 0.773 7.597 1.00 94.31 109 ASN A C 1
ATOM 910 O O . ASN A 1 109 ? -9.777 0.300 8.236 1.00 94.31 109 ASN A O 1
ATOM 914 N N . LYS A 1 110 ? -11.142 2.025 7.759 1.00 93.19 110 LYS A N 1
ATOM 915 C CA . LYS A 1 110 ? -10.444 3.008 8.595 1.00 93.19 110 LYS A CA 1
ATOM 916 C C . LYS A 1 110 ? -10.409 2.638 10.081 1.00 93.19 110 LYS A C 1
ATOM 918 O O . LYS A 1 110 ? -9.565 3.136 10.803 1.00 93.19 110 LYS A O 1
ATOM 923 N N . LYS A 1 111 ? -11.295 1.750 10.549 1.00 93.81 111 LYS A N 1
ATOM 924 C CA . LYS A 1 111 ? -11.346 1.299 11.953 1.00 93.81 111 LYS A CA 1
ATOM 925 C C . LYS A 1 111 ? -10.394 0.144 12.265 1.00 93.81 111 LYS A C 1
ATOM 927 O O . LYS A 1 111 ? -10.380 -0.333 13.401 1.00 93.81 111 LYS A O 1
ATOM 932 N N . ILE A 1 112 ? -9.645 -0.329 11.272 1.00 93.56 112 ILE A N 1
ATOM 933 C CA . ILE A 1 112 ? -8.739 -1.466 11.389 1.00 93.56 112 ILE A CA 1
ATOM 934 C C . ILE A 1 112 ? -7.312 -0.969 11.165 1.00 93.56 112 ILE A C 1
ATOM 936 O O . ILE A 1 112 ? -7.014 -0.367 10.137 1.00 93.56 112 ILE A O 1
ATOM 940 N N . LYS A 1 113 ? -6.413 -1.263 12.101 1.00 93.19 113 LYS A N 1
ATOM 941 C CA . LYS A 1 113 ? -4.970 -1.203 11.867 1.00 93.19 113 LYS A CA 1
ATOM 942 C C . LYS A 1 113 ? -4.534 -2.495 11.184 1.00 93.19 113 LYS A C 1
ATOM 944 O O . LYS A 1 113 ? -4.867 -3.582 11.658 1.00 93.19 113 LYS A O 1
ATOM 949 N N . TYR A 1 114 ? -3.783 -2.393 10.097 1.00 90.94 114 TYR A N 1
ATOM 950 C CA . TYR A 1 114 ? -3.288 -3.553 9.363 1.00 90.94 114 TYR A CA 1
ATOM 951 C C . TYR A 1 114 ? -1.786 -3.710 9.587 1.00 90.94 114 TYR A C 1
ATOM 953 O O . TYR A 1 114 ? -1.022 -2.767 9.387 1.00 90.94 114 TYR A O 1
ATOM 961 N N . GLU A 1 115 ? -1.364 -4.913 9.966 1.00 89.88 115 GLU A N 1
ATOM 962 C CA . GLU A 1 115 ? 0.038 -5.271 10.173 1.00 89.88 115 GLU A CA 1
ATOM 963 C C . GLU A 1 115 ? 0.385 -6.491 9.316 1.00 89.88 115 GLU A C 1
ATOM 965 O O . GLU A 1 115 ? -0.064 -7.596 9.591 1.00 89.88 115 GLU A O 1
ATOM 970 N N . PHE A 1 116 ? 1.190 -6.314 8.276 1.00 85.12 116 PHE A N 1
ATOM 971 C CA . PHE A 1 116 ? 1.654 -7.377 7.389 1.00 85.12 116 PHE A CA 1
ATOM 972 C C . PHE A 1 116 ? 3.071 -7.794 7.769 1.00 85.12 116 PHE A C 1
ATOM 974 O O . PHE A 1 116 ? 4.037 -7.308 7.188 1.00 85.12 116 PHE A O 1
ATOM 981 N N . LYS A 1 117 ? 3.193 -8.683 8.755 1.00 84.38 117 LYS A N 1
ATOM 982 C CA . LYS A 1 117 ? 4.462 -9.200 9.284 1.00 84.38 117 LYS A CA 1
ATOM 983 C C . LYS A 1 117 ? 4.989 -10.334 8.411 1.00 84.38 117 LYS A C 1
ATOM 985 O O . LYS A 1 117 ? 4.208 -11.146 7.911 1.00 84.38 117 LYS A O 1
ATOM 990 N N . ASN A 1 118 ? 6.314 -10.422 8.263 1.00 76.62 118 ASN A N 1
ATOM 991 C CA . ASN A 1 118 ? 6.978 -11.535 7.564 1.00 76.62 118 ASN A CA 1
ATOM 992 C C . ASN A 1 118 ? 6.357 -11.831 6.186 1.00 76.62 118 ASN A C 1
ATOM 994 O O . ASN A 1 118 ? 6.172 -12.989 5.802 1.00 76.62 118 ASN A O 1
ATOM 998 N N . HIS A 1 119 ? 5.927 -10.792 5.474 1.00 69.19 119 HIS A N 1
ATOM 999 C CA . HIS A 1 119 ? 5.252 -10.932 4.194 1.00 69.19 119 HIS A CA 1
ATOM 1000 C C . HIS A 1 119 ? 6.213 -10.573 3.071 1.00 69.19 119 HIS A C 1
ATOM 100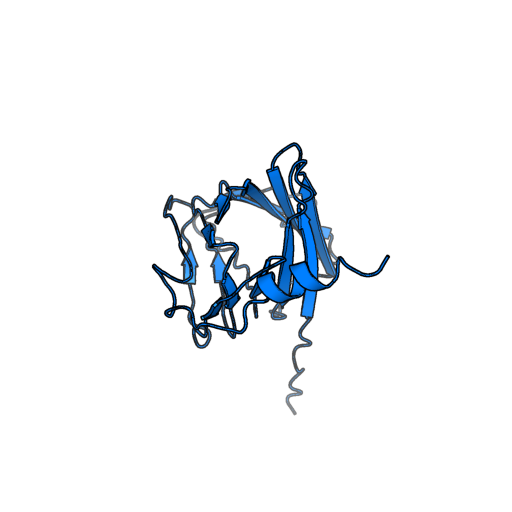2 O O . HIS A 1 119 ? 7.015 -9.661 3.229 1.00 69.19 119 HIS A O 1
ATOM 1008 N N . PHE A 1 120 ? 6.111 -11.275 1.943 1.00 68.56 120 PHE A N 1
ATOM 1009 C CA . PHE A 1 120 ? 6.721 -10.859 0.688 1.00 68.56 120 PHE A CA 1
ATOM 1010 C C . PHE A 1 120 ? 5.604 -10.679 -0.327 1.00 68.56 120 PHE A C 1
ATOM 1012 O O . PHE A 1 120 ? 5.001 -11.649 -0.785 1.00 68.56 120 PHE A O 1
ATOM 1019 N N . MET A 1 121 ? 5.325 -9.427 -0.666 1.00 66.31 121 MET A N 1
ATOM 1020 C CA . MET A 1 121 ? 4.519 -9.133 -1.841 1.00 66.31 121 MET A CA 1
ATOM 1021 C C . MET A 1 121 ? 5.466 -9.062 -3.028 1.00 66.31 121 MET A C 1
ATOM 1023 O O . MET A 1 121 ? 6.318 -8.179 -3.037 1.00 66.31 121 MET A O 1
ATOM 1027 N N . GLU A 1 122 ? 5.325 -9.984 -3.982 1.00 67.62 122 GLU A N 1
ATOM 1028 C CA . GLU A 1 122 ? 6.032 -9.933 -5.261 1.00 67.62 122 GLU A CA 1
ATOM 1029 C C . GLU A 1 122 ? 5.027 -9.607 -6.360 1.00 67.62 122 GLU A C 1
ATOM 1031 O O . GLU A 1 122 ? 4.079 -10.344 -6.631 1.00 67.62 122 GLU A O 1
ATOM 1036 N N . LEU A 1 123 ? 5.238 -8.459 -6.982 1.00 64.81 123 LEU A N 1
ATOM 1037 C CA . LEU A 1 123 ? 4.474 -8.037 -8.142 1.00 64.81 123 LEU A CA 1
ATOM 1038 C C . LEU A 1 123 ? 5.153 -8.622 -9.374 1.00 64.81 123 LEU A C 1
ATOM 1040 O O . LEU A 1 123 ? 6.356 -8.442 -9.519 1.00 64.81 123 LEU A O 1
ATOM 1044 N N . TYR A 1 124 ? 4.410 -9.317 -10.234 1.00 66.88 124 TYR A N 1
ATOM 1045 C CA . TYR A 1 124 ? 4.942 -9.862 -11.478 1.00 66.88 124 TYR A CA 1
ATOM 1046 C C . TYR A 1 124 ? 4.486 -8.992 -12.645 1.00 66.88 124 TYR A C 1
ATOM 1048 O O . TYR A 1 124 ? 3.318 -9.004 -13.025 1.00 66.88 124 TYR A O 1
ATOM 1056 N N . PHE A 1 125 ? 5.428 -8.246 -13.217 1.00 65.56 125 PHE A N 1
ATOM 1057 C CA . PHE A 1 125 ? 5.188 -7.409 -14.391 1.00 65.56 125 PHE A CA 1
ATOM 1058 C C . PHE A 1 125 ? 5.704 -8.119 -15.636 1.00 65.56 125 PHE A C 1
ATOM 1060 O O . PHE A 1 125 ? 6.906 -8.390 -15.730 1.00 65.56 125 PHE A O 1
ATOM 1067 N N . ASP A 1 126 ? 4.829 -8.412 -16.600 1.00 65.81 126 ASP A N 1
ATOM 1068 C CA . ASP A 1 126 ? 5.260 -8.951 -17.890 1.00 65.81 126 ASP A CA 1
ATOM 1069 C C . ASP A 1 126 ? 5.686 -7.814 -18.827 1.00 65.81 126 ASP A C 1
ATOM 1071 O O . ASP A 1 126 ? 4.985 -7.405 -19.749 1.00 65.81 126 ASP A O 1
ATOM 1075 N N . VAL A 1 127 ? 6.894 -7.303 -18.596 1.00 58.91 127 VAL A N 1
ATOM 1076 C CA . VAL A 1 127 ? 7.452 -6.194 -19.378 1.00 58.91 127 VAL A CA 1
ATOM 1077 C C . VAL A 1 127 ? 7.804 -6.622 -20.814 1.00 58.91 127 VAL A C 1
ATOM 1079 O O . VAL A 1 127 ? 7.912 -5.780 -21.705 1.00 58.91 127 VAL A O 1
ATOM 1082 N N . SER A 1 128 ? 8.059 -7.919 -21.057 1.00 59.28 128 SER A N 1
ATOM 1083 C CA . SER A 1 128 ? 8.492 -8.441 -22.373 1.00 59.28 128 SER A CA 1
ATOM 1084 C C . SER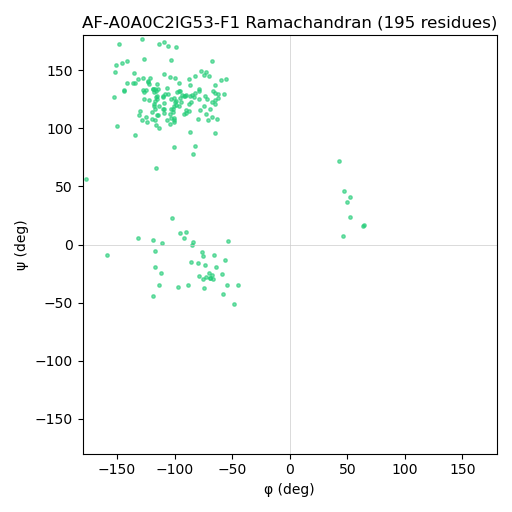 A 1 128 ? 8.654 -9.975 -22.425 1.00 59.28 128 SER A C 1
ATOM 1086 O O . SER A 1 128 ? 9.740 -10.462 -22.726 1.00 59.28 128 SER A O 1
ATOM 1088 N N . ARG A 1 129 ? 7.632 -10.774 -22.101 1.00 55.81 129 ARG A N 1
ATOM 1089 C CA . ARG A 1 129 ? 7.595 -12.261 -22.060 1.00 55.81 129 ARG A CA 1
ATOM 1090 C C . ARG A 1 129 ? 8.778 -12.979 -21.373 1.00 55.81 129 ARG A C 1
ATOM 1092 O O . ARG A 1 129 ? 8.917 -14.192 -21.500 1.00 55.81 129 ARG A O 1
ATOM 1099 N N . SER A 1 130 ? 9.689 -12.252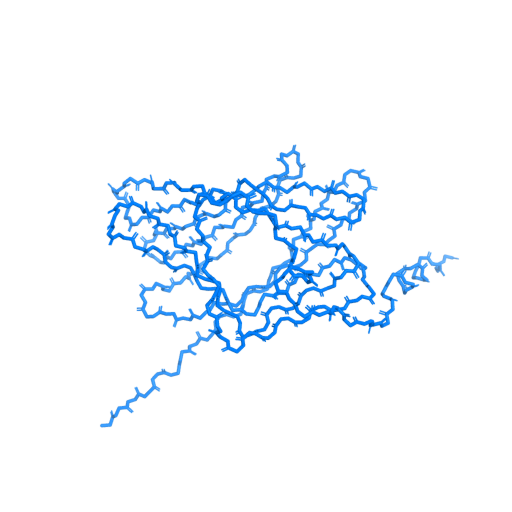 -20.726 1.00 55.97 130 SER A N 1
ATOM 1100 C CA . SER A 1 130 ? 11.016 -12.750 -20.322 1.00 55.97 130 SER A CA 1
ATOM 1101 C C . SER A 1 130 ? 11.678 -11.959 -19.195 1.00 55.97 130 SER A C 1
ATOM 1103 O O . SER A 1 130 ? 12.711 -12.388 -18.684 1.00 55.97 130 SER A O 1
ATOM 1105 N N . LYS A 1 131 ? 11.113 -10.814 -18.797 1.00 61.38 131 LYS A N 1
ATOM 1106 C CA . LYS A 1 131 ? 11.631 -9.994 -17.702 1.00 61.38 131 LYS A CA 1
ATOM 1107 C C . LYS A 1 131 ? 10.566 -9.890 -16.630 1.00 61.38 131 LYS A C 1
ATOM 1109 O O . LYS A 1 131 ? 9.530 -9.289 -16.879 1.00 61.38 131 LYS A O 1
ATOM 1114 N N . LEU A 1 132 ? 10.861 -10.473 -15.476 1.00 63.84 132 LEU A N 1
ATOM 1115 C CA . LEU A 1 132 ? 10.076 -10.325 -14.261 1.00 63.84 132 LEU A CA 1
ATOM 1116 C C . LEU A 1 132 ? 10.780 -9.264 -13.425 1.00 63.84 132 LEU A C 1
ATOM 1118 O O . LEU A 1 132 ? 11.965 -9.402 -13.112 1.00 63.84 132 LEU A O 1
ATOM 1122 N N . ILE A 1 133 ? 10.075 -8.182 -13.127 1.00 63.66 133 ILE A N 1
ATOM 1123 C CA . ILE A 1 133 ? 10.508 -7.256 -12.089 1.00 63.66 133 ILE A CA 1
ATOM 1124 C C . ILE A 1 133 ? 9.857 -7.738 -10.809 1.00 63.66 133 ILE A C 1
ATOM 1126 O O . ILE A 1 133 ? 8.652 -7.924 -10.801 1.00 63.66 133 ILE A O 1
ATOM 1130 N N . THR A 1 134 ? 10.649 -7.934 -9.761 1.00 62.97 134 THR A N 1
ATOM 1131 C CA . THR A 1 134 ? 10.161 -8.357 -8.451 1.00 62.97 134 THR A CA 1
ATOM 1132 C C . THR A 1 134 ? 10.424 -7.234 -7.463 1.00 62.97 134 THR A C 1
ATOM 1134 O O . THR A 1 134 ? 11.573 -6.939 -7.136 1.00 62.97 134 THR A O 1
ATOM 1137 N N . SER A 1 135 ? 9.364 -6.592 -6.985 1.00 62.88 135 SER A N 1
ATOM 1138 C CA . SER A 1 135 ? 9.440 -5.750 -5.789 1.00 62.88 135 SER A CA 1
ATOM 1139 C C . SER A 1 135 ? 9.214 -6.627 -4.567 1.00 62.88 135 SER A C 1
ATOM 1141 O O . SER A 1 135 ? 8.416 -7.550 -4.642 1.00 62.88 135 SER A O 1
ATOM 1143 N N . ARG A 1 136 ? 9.923 -6.366 -3.466 1.00 66.69 136 ARG A N 1
ATOM 1144 C CA . ARG A 1 136 ? 9.775 -7.105 -2.209 1.00 66.69 136 ARG A CA 1
ATOM 1145 C C . ARG A 1 136 ? 9.602 -6.120 -1.064 1.00 66.69 136 ARG A C 1
ATOM 1147 O O . ARG A 1 136 ? 10.522 -5.369 -0.748 1.00 66.69 136 ARG A O 1
ATOM 1154 N N . PHE A 1 137 ? 8.428 -6.155 -0.454 1.00 68.50 137 PHE A N 1
ATOM 1155 C CA . PHE A 1 137 ? 8.086 -5.368 0.725 1.00 68.50 137 PHE A CA 1
ATOM 1156 C C . PHE A 1 137 ? 8.065 -6.286 1.939 1.00 68.50 137 PHE A C 1
ATOM 1158 O O . PHE A 1 137 ? 7.416 -7.324 1.871 1.00 68.50 137 PHE A O 1
ATOM 1165 N N . GLU A 1 138 ? 8.753 -5.905 3.010 1.00 70.06 138 GLU A N 1
ATOM 1166 C CA . GLU A 1 138 ? 8.734 -6.562 4.317 1.00 70.06 138 GLU A CA 1
ATOM 1167 C C . GLU A 1 138 ? 8.000 -5.673 5.329 1.00 70.06 138 GLU A C 1
ATOM 1169 O O . GLU A 1 138 ? 8.086 -4.446 5.259 1.00 70.06 138 GLU A O 1
ATOM 1174 N N . ASP A 1 139 ? 7.309 -6.294 6.288 1.00 73.62 139 ASP A N 1
ATOM 1175 C CA . ASP A 1 139 ? 6.673 -5.639 7.439 1.00 73.62 139 ASP A CA 1
ATOM 1176 C C . ASP A 1 139 ? 5.928 -4.336 7.099 1.00 73.62 139 ASP A C 1
ATOM 1178 O O . ASP A 1 139 ? 6.366 -3.237 7.455 1.00 73.62 139 ASP A O 1
ATOM 1182 N N . ILE A 1 140 ? 4.788 -4.461 6.417 1.00 80.69 140 ILE A N 1
ATOM 1183 C CA . ILE A 1 140 ? 3.951 -3.306 6.075 1.00 80.69 140 ILE A CA 1
ATOM 1184 C C . ILE A 1 140 ? 3.027 -2.998 7.253 1.00 80.69 140 ILE A C 1
ATOM 1186 O O . ILE A 1 140 ? 2.314 -3.878 7.723 1.00 80.69 140 ILE A O 1
ATOM 1190 N N . SER A 1 141 ? 2.994 -1.753 7.716 1.00 85.06 141 SER A N 1
ATOM 1191 C CA . SER A 1 141 ? 1.985 -1.293 8.681 1.00 85.06 141 SER A CA 1
ATOM 1192 C C . SER A 1 141 ? 1.172 -0.170 8.069 1.00 85.06 141 SER A C 1
ATOM 1194 O O . SER A 1 141 ? 1.754 0.738 7.487 1.00 85.06 141 SER A O 1
ATOM 1196 N N . ILE A 1 142 ? -0.146 -0.257 8.215 1.00 87.19 142 ILE A N 1
ATOM 1197 C CA . ILE A 1 142 ? -1.166 0.646 7.673 1.00 87.19 142 ILE A CA 1
ATOM 1198 C C . ILE A 1 142 ? -2.041 1.036 8.864 1.00 87.19 142 ILE A C 1
ATOM 1200 O O . ILE A 1 142 ? -2.789 0.214 9.399 1.00 87.19 142 ILE A O 1
ATOM 1204 N N . GLU A 1 143 ? -1.891 2.275 9.320 1.00 88.19 143 GLU A N 1
ATOM 1205 C CA . GLU A 1 143 ? -2.559 2.796 10.516 1.00 88.19 143 GLU A CA 1
ATOM 1206 C C . GLU A 1 143 ? -3.290 4.097 10.197 1.00 88.19 143 GLU A C 1
ATOM 1208 O O . GLU A 1 143 ? -2.710 4.984 9.575 1.00 88.19 143 GLU A O 1
ATOM 1213 N N . PHE A 1 144 ? -4.544 4.190 10.637 1.00 87.94 144 PHE A N 1
ATOM 1214 C CA . PHE A 1 144 ? -5.375 5.390 10.556 1.00 87.94 144 PHE A CA 1
ATOM 1215 C C . PHE A 1 144 ? -5.440 6.074 11.923 1.00 87.94 144 PHE A C 1
ATOM 1217 O O . PHE A 1 144 ? -5.269 5.404 12.943 1.00 87.94 144 PHE A O 1
ATOM 1224 N N . ASP A 1 145 ? -5.776 7.366 11.949 1.00 85.94 145 ASP A N 1
ATOM 1225 C CA . ASP A 1 145 ? -5.887 8.184 13.173 1.00 85.94 145 ASP A CA 1
ATOM 1226 C C . ASP A 1 145 ? -6.626 7.521 14.334 1.00 85.94 145 ASP A C 1
ATOM 1228 O O . ASP A 1 145 ? -6.323 7.753 15.507 1.00 85.94 145 ASP A O 1
ATOM 1232 N N . CYS A 1 146 ? -7.645 6.726 14.018 1.00 87.81 146 CYS A N 1
ATOM 1233 C CA . CYS A 1 146 ? -8.442 6.050 15.015 1.00 87.81 146 CYS A CA 1
ATOM 1234 C C . CYS A 1 146 ? -8.863 4.659 14.529 1.00 87.81 146 CYS A C 1
ATOM 1236 O O . CYS A 1 146 ? -9.329 4.488 13.406 1.00 87.81 146 CYS A O 1
ATOM 1238 N N . PHE A 1 147 ? -8.688 3.653 15.381 1.00 91.12 147 PHE A N 1
ATOM 1239 C CA . PHE A 1 147 ? -8.998 2.258 15.093 1.00 91.12 147 PHE A CA 1
ATOM 1240 C C . PHE A 1 147 ? -9.382 1.519 16.378 1.00 91.12 147 PHE A C 1
ATOM 1242 O O . PHE A 1 147 ? -8.998 1.889 17.488 1.00 91.12 147 PHE A O 1
ATOM 1249 N N . ASN A 1 148 ? -10.159 0.451 16.233 1.00 93.94 148 ASN A N 1
ATOM 1250 C CA . ASN A 1 148 ? -10.576 -0.403 17.349 1.00 93.94 148 ASN A CA 1
ATOM 1251 C C . ASN A 1 148 ? -10.374 -1.896 17.069 1.00 93.94 148 ASN A C 1
ATOM 1253 O O . ASN A 1 148 ? -10.779 -2.754 17.858 1.00 93.94 148 ASN A O 1
ATOM 1257 N N . GLN A 1 149 ? -9.749 -2.204 15.937 1.00 94.19 149 GLN A N 1
ATOM 1258 C CA . GLN A 1 149 ? -9.389 -3.547 15.526 1.00 94.19 149 GLN A CA 1
ATOM 1259 C C . GLN A 1 149 ? -7.964 -3.553 14.985 1.00 94.19 149 GLN A C 1
ATOM 1261 O O . GLN A 1 149 ? -7.523 -2.589 14.359 1.00 94.19 149 GLN A O 1
ATOM 1266 N N . ILE A 1 150 ? -7.264 -4.663 15.193 1.00 94.12 150 ILE A N 1
ATOM 1267 C CA . ILE A 1 150 ? -5.984 -4.958 14.555 1.00 94.12 150 ILE A CA 1
ATOM 1268 C C . ILE A 1 150 ? -6.148 -6.221 13.725 1.00 94.12 150 ILE A C 1
ATOM 1270 O O . ILE A 1 150 ? -6.683 -7.237 14.182 1.00 94.12 150 ILE A O 1
ATOM 1274 N N . CYS A 1 151 ? -5.648 -6.153 12.503 1.00 92.69 151 CYS A N 1
ATOM 1275 C CA . CYS A 1 151 ? -5.560 -7.268 11.595 1.00 92.69 151 CYS A CA 1
ATOM 1276 C C . CYS A 1 151 ? -4.094 -7.560 11.282 1.00 92.69 151 CYS A C 1
ATOM 1278 O O . CYS A 1 151 ? -3.435 -6.802 10.571 1.00 92.69 151 CYS A O 1
ATOM 1280 N N . GLU A 1 152 ? -3.593 -8.660 11.839 1.00 91.25 152 GLU A N 1
ATOM 1281 C CA . GLU A 1 152 ? -2.206 -9.084 11.673 1.00 91.25 152 GLU A CA 1
ATOM 1282 C C . GLU A 1 152 ? -2.105 -10.205 10.643 1.00 91.25 152 GLU A C 1
ATOM 1284 O O . GLU A 1 152 ? -2.571 -11.314 10.883 1.00 91.25 152 GLU A O 1
ATOM 1289 N N . PHE A 1 153 ? -1.457 -9.947 9.515 1.00 84.69 153 PHE A N 1
ATOM 1290 C CA . PHE A 1 153 ? -1.060 -10.973 8.565 1.00 84.69 153 PHE A CA 1
ATOM 1291 C C . PHE A 1 153 ? 0.319 -11.461 8.940 1.00 84.69 153 PHE A C 1
ATOM 1293 O O . PHE A 1 153 ? 1.290 -10.723 8.812 1.00 84.69 153 PHE A O 1
ATOM 1300 N N . ASP A 1 154 ? 0.404 -12.725 9.322 1.00 84.00 154 ASP A N 1
ATOM 1301 C CA . ASP A 1 154 ? 1.657 -13.460 9.301 1.00 84.00 154 ASP A CA 1
ATOM 1302 C C . ASP A 1 154 ? 1.514 -14.596 8.297 1.00 84.00 154 ASP A C 1
ATOM 1304 O O . ASP A 1 154 ? 0.847 -15.605 8.544 1.00 84.00 154 ASP A O 1
ATOM 1308 N N . ASN A 1 155 ? 2.100 -14.401 7.117 1.00 74.56 155 ASN A N 1
ATOM 1309 C CA . ASN A 1 155 ? 2.043 -15.405 6.063 1.00 74.56 155 ASN A CA 1
ATOM 1310 C C . ASN A 1 155 ? 3.282 -16.311 6.055 1.00 74.56 155 ASN A C 1
ATOM 1312 O O . ASN A 1 155 ? 3.451 -17.074 5.108 1.00 74.56 155 ASN A O 1
ATOM 1316 N N . ASN A 1 156 ? 4.151 -16.252 7.075 1.00 78.62 156 ASN A N 1
ATOM 1317 C CA . ASN A 1 156 ? 5.404 -17.013 7.131 1.00 78.62 156 ASN A CA 1
ATOM 1318 C C . ASN A 1 156 ? 6.210 -16.929 5.819 1.00 78.62 156 ASN A C 1
ATOM 1320 O O . ASN A 1 156 ? 6.644 -17.954 5.289 1.00 78.62 156 ASN A O 1
ATOM 1324 N N . TRP A 1 157 ? 6.360 -15.727 5.258 1.00 68.56 157 TRP A N 1
ATOM 1325 C CA . TRP A 1 157 ? 7.079 -15.471 4.003 1.00 68.56 157 TRP A CA 1
ATOM 1326 C C . TRP A 1 157 ? 6.473 -16.119 2.754 1.00 68.56 157 TRP A C 1
ATOM 1328 O O . TRP A 1 157 ? 7.136 -16.209 1.720 1.00 68.56 157 TRP A O 1
ATOM 1338 N N . LYS A 1 158 ? 5.217 -16.578 2.815 1.00 74.69 158 LYS A N 1
ATOM 1339 C CA . LYS A 1 158 ? 4.522 -17.050 1.618 1.00 74.69 158 LYS A CA 1
ATOM 1340 C C . LYS A 1 158 ? 4.282 -15.893 0.658 1.00 74.69 158 LYS A C 1
ATOM 1342 O O . LYS A 1 158 ? 3.748 -14.846 1.031 1.00 74.69 158 LYS A O 1
ATOM 1347 N N . LEU A 1 159 ? 4.635 -16.182 -0.583 1.00 64.94 159 LEU A N 1
ATOM 1348 C CA . LEU A 1 159 ? 4.462 -15.339 -1.743 1.00 64.94 159 LEU A CA 1
ATOM 1349 C C . LEU A 1 159 ? 2.980 -15.064 -2.014 1.00 64.94 159 LEU A C 1
ATOM 1351 O O . LEU A 1 159 ? 2.186 -16.003 -2.092 1.00 64.94 159 LEU A O 1
ATOM 1355 N N . VAL A 1 160 ? 2.624 -13.792 -2.187 1.00 69.25 160 VAL A N 1
ATOM 1356 C CA . VAL A 1 160 ? 1.356 -13.402 -2.816 1.00 69.25 160 VAL A CA 1
ATOM 1357 C C . VAL A 1 160 ? 1.668 -12.942 -4.228 1.00 69.25 160 VAL A C 1
ATOM 1359 O O . VAL A 1 160 ? 2.334 -11.925 -4.413 1.00 69.25 160 VAL A O 1
ATOM 1362 N N . GLU A 1 161 ? 1.206 -13.720 -5.205 1.00 71.56 161 GLU A N 1
ATOM 1363 C CA . GLU A 1 161 ? 1.350 -13.408 -6.624 1.00 71.56 161 GLU A CA 1
ATOM 1364 C C . GLU A 1 161 ? 0.204 -12.497 -7.059 1.00 71.56 161 GLU A C 1
ATOM 1366 O O . GLU A 1 161 ? -0.973 -12.840 -6.915 1.00 71.56 161 GLU A O 1
ATOM 1371 N N . LEU A 1 162 ? 0.557 -11.329 -7.589 1.00 72.19 162 LEU A N 1
ATOM 1372 C CA . LEU A 1 162 ? -0.391 -10.377 -8.150 1.00 72.19 162 LEU A CA 1
ATOM 1373 C C . LEU A 1 162 ? -0.144 -10.267 -9.661 1.00 72.19 162 LEU A C 1
ATOM 1375 O O . LEU A 1 162 ? 0.947 -9.886 -10.086 1.00 72.19 162 LEU A O 1
ATOM 1379 N N . PHE A 1 163 ? -1.161 -10.603 -10.460 1.00 75.69 163 PHE A N 1
ATOM 1380 C CA . PHE A 1 163 ? -1.156 -10.483 -11.922 1.00 75.69 163 PHE A CA 1
ATOM 1381 C C . PHE A 1 163 ? -1.684 -9.116 -12.384 1.00 75.69 163 PHE A C 1
ATOM 1383 O O . PHE A 1 163 ? -2.785 -8.716 -12.005 1.00 75.69 163 PHE A O 1
ATOM 1390 N N . SER A 1 164 ? -0.939 -8.423 -13.248 1.00 70.19 164 SER A N 1
ATOM 1391 C CA . SER A 1 164 ? -1.276 -7.074 -13.742 1.00 70.19 164 SER A CA 1
ATOM 1392 C C . SER A 1 164 ? -2.675 -6.963 -14.370 1.00 70.19 164 SER A C 1
ATOM 1394 O O . SER A 1 164 ? -3.355 -5.957 -14.177 1.00 70.19 164 SER A O 1
ATOM 1396 N N . GLU A 1 165 ? -3.146 -8.016 -15.045 1.00 77.38 165 GLU A N 1
ATOM 1397 C CA . GLU A 1 165 ? -4.448 -8.059 -15.732 1.00 77.38 165 GLU A CA 1
ATOM 1398 C C . GLU A 1 165 ? -5.666 -8.238 -14.799 1.00 77.38 165 GLU A C 1
ATOM 1400 O O . GLU A 1 165 ? -6.813 -8.203 -15.256 1.00 77.38 165 GLU A O 1
ATOM 1405 N N . SER A 1 166 ? -5.457 -8.462 -13.499 1.00 81.88 166 SER A N 1
ATOM 1406 C CA . SER A 1 166 ? -6.553 -8.688 -12.553 1.00 81.88 166 SER A CA 1
ATOM 1407 C C . SER A 1 166 ? -7.223 -7.380 -12.143 1.00 81.88 166 SER A C 1
ATOM 1409 O O . SER A 1 166 ? -6.536 -6.473 -11.710 1.00 81.88 166 SER A O 1
ATOM 1411 N N . ASN A 1 167 ? -8.560 -7.314 -12.166 1.00 87.94 167 ASN A N 1
ATOM 1412 C CA . ASN A 1 167 ? -9.353 -6.202 -11.600 1.00 87.94 167 ASN A CA 1
ATOM 1413 C C . ASN A 1 167 ? -9.975 -6.548 -10.231 1.00 87.94 167 ASN A C 1
ATOM 1415 O O . ASN A 1 167 ? -11.019 -6.006 -9.829 1.00 87.94 167 ASN A O 1
ATOM 1419 N N . GLU A 1 168 ? -9.381 -7.526 -9.550 1.00 90.25 168 GLU A N 1
ATOM 1420 C CA . GLU A 1 168 ? -9.897 -8.078 -8.307 1.00 90.25 168 GLU A CA 1
ATOM 1421 C C . GLU A 1 168 ? -9.892 -7.039 -7.181 1.00 90.25 168 GLU A C 1
ATOM 1423 O O . GLU A 1 168 ? -8.948 -6.267 -7.000 1.00 90.25 168 GLU A O 1
ATOM 1428 N N . LEU A 1 169 ? -10.989 -7.033 -6.422 1.00 92.06 169 LEU A N 1
ATOM 1429 C CA . LEU A 1 169 ? -11.133 -6.225 -5.222 1.00 92.06 169 LEU A CA 1
ATOM 1430 C C . LEU A 1 169 ? -10.641 -7.028 -4.016 1.00 92.06 169 LEU A C 1
ATOM 1432 O O . LEU A 1 169 ? -11.254 -8.019 -3.610 1.00 92.06 169 LEU A O 1
ATOM 1436 N N . VAL A 1 170 ? -9.544 -6.570 -3.430 1.00 89.44 170 VAL A N 1
ATOM 1437 C CA . VAL A 1 170 ? -8.882 -7.197 -2.296 1.00 89.44 170 VAL A CA 1
ATOM 1438 C C . VAL A 1 170 ? -9.242 -6.448 -1.022 1.00 89.44 170 VAL A C 1
ATOM 1440 O O . VAL A 1 170 ? -8.869 -5.293 -0.822 1.00 89.44 170 VAL A O 1
ATOM 1443 N N . TYR A 1 171 ? -9.923 -7.155 -0.127 1.00 90.12 171 TYR A N 1
ATOM 1444 C CA . TYR A 1 171 ? -10.059 -6.776 1.273 1.00 90.12 171 TYR A CA 1
ATOM 1445 C C . TYR A 1 171 ? -9.063 -7.606 2.062 1.00 90.12 171 TYR A C 1
ATOM 1447 O O . TYR A 1 171 ? -9.338 -8.798 2.265 1.00 90.12 171 TYR A O 1
ATOM 1455 N N . PRO A 1 172 ? -7.937 -7.027 2.520 1.00 84.31 172 PRO A N 1
ATOM 1456 C CA . PRO A 1 172 ? -6.895 -7.809 3.158 1.00 84.31 172 PRO A CA 1
ATOM 1457 C C . PRO A 1 172 ? -7.480 -8.736 4.224 1.00 84.31 172 PRO A C 1
ATOM 1459 O O . PRO A 1 172 ? -7.258 -9.936 4.170 1.00 84.31 172 PRO A O 1
ATOM 1462 N N . CYS A 1 173 ? -8.295 -8.220 5.149 1.00 84.56 173 CYS A N 1
ATOM 1463 C CA . CYS A 1 173 ? -8.744 -8.956 6.345 1.00 84.56 173 CYS A CA 1
ATOM 1464 C C . CYS A 1 173 ? -10.059 -9.722 6.197 1.00 84.56 173 CYS A C 1
ATOM 1466 O O . CYS A 1 173 ? -10.595 -10.210 7.188 1.00 84.56 173 CYS A O 1
ATOM 1468 N N . GLN A 1 174 ? -10.629 -9.764 4.993 1.00 82.94 174 GLN A N 1
ATOM 1469 C CA . GLN A 1 174 ? -11.896 -10.462 4.749 1.00 82.94 174 GLN A CA 1
ATOM 1470 C C . GLN A 1 174 ? -11.723 -11.588 3.738 1.00 82.94 174 GLN A C 1
ATOM 1472 O O . GLN A 1 174 ? -12.225 -12.685 3.960 1.00 82.94 174 GLN A O 1
ATOM 1477 N N . ASN A 1 175 ? -10.993 -11.326 2.650 1.00 75.56 175 ASN A N 1
ATOM 1478 C CA . ASN A 1 175 ? -10.882 -12.275 1.544 1.00 75.56 175 ASN A CA 1
ATOM 1479 C C . ASN A 1 175 ? -9.610 -13.124 1.625 1.00 75.56 175 ASN A C 1
ATOM 1481 O O . ASN A 1 175 ? -9.635 -14.294 1.260 1.00 75.56 175 ASN A O 1
ATOM 1485 N N . ILE A 1 176 ? -8.500 -12.538 2.085 1.00 69.69 176 ILE A N 1
ATOM 1486 C CA . ILE A 1 176 ? -7.165 -13.163 2.019 1.00 69.69 176 ILE A CA 1
ATOM 1487 C C . ILE A 1 176 ? -6.590 -13.420 3.422 1.00 69.69 176 ILE A C 1
ATOM 1489 O O . ILE A 1 176 ? -5.688 -14.237 3.600 1.00 69.69 176 ILE A O 1
ATOM 1493 N N . GLY A 1 177 ? -7.120 -12.729 4.428 1.00 68.81 177 GLY A N 1
ATOM 1494 C CA . GLY A 1 177 ? -6.491 -12.583 5.729 1.00 68.81 177 GLY A CA 1
ATOM 1495 C C . GLY A 1 177 ? -7.134 -13.309 6.888 1.00 68.81 177 GLY A C 1
ATOM 1496 O O . GLY A 1 177 ? -8.227 -13.867 6.776 1.00 68.81 177 GLY A O 1
ATOM 1497 N N . PRO A 1 178 ? -6.456 -13.256 8.043 1.00 74.31 178 PRO A N 1
ATOM 1498 C CA . PRO A 1 178 ? -7.051 -13.661 9.295 1.00 74.31 178 PRO A CA 1
ATOM 1499 C C . PRO A 1 178 ? -8.162 -12.692 9.701 1.00 74.31 178 PRO A C 1
ATOM 1501 O O . PRO A 1 178 ? -8.214 -11.531 9.291 1.00 74.31 178 PRO A O 1
ATOM 1504 N N . ILE A 1 179 ? -9.049 -13.199 10.549 1.00 81.88 179 ILE A N 1
ATOM 1505 C CA . ILE A 1 179 ? -10.136 -12.418 11.130 1.00 81.88 179 ILE A CA 1
ATOM 1506 C C . ILE A 1 179 ? -9.521 -11.327 12.028 1.00 81.88 179 ILE A C 1
ATOM 1508 O O . ILE A 1 179 ? -8.685 -11.663 12.873 1.00 81.88 179 ILE A O 1
ATOM 1512 N N . PRO A 1 180 ? -9.929 -10.050 11.891 1.00 85.62 180 PRO A N 1
ATOM 1513 C CA . PRO A 1 180 ? -9.476 -8.980 12.773 1.00 85.62 180 PRO A CA 1
ATOM 1514 C C . PRO A 1 180 ? -9.743 -9.293 14.248 1.00 85.62 180 PRO A C 1
ATOM 1516 O O . PRO A 1 180 ? -10.794 -9.825 14.611 1.00 85.62 180 PRO A O 1
ATOM 1519 N N . SER A 1 181 ? -8.806 -8.908 15.108 1.00 87.38 181 SER A N 1
ATOM 1520 C CA . SER A 1 181 ? -8.953 -8.977 16.562 1.00 87.38 181 SER A CA 1
ATOM 1521 C C . SER A 1 181 ? -9.326 -7.607 17.129 1.00 87.38 181 SER A C 1
ATOM 1523 O O . SER A 1 181 ? -8.873 -6.575 16.634 1.00 87.38 181 SER A O 1
ATOM 1525 N N . ASN A 1 182 ? -10.181 -7.585 18.153 1.00 89.06 182 ASN A N 1
ATOM 1526 C CA . ASN A 1 182 ? -10.599 -6.340 18.803 1.00 89.06 182 ASN A CA 1
ATOM 1527 C C . ASN A 1 182 ? -9.480 -5.783 19.690 1.00 89.06 182 ASN A C 1
ATOM 1529 O O . ASN A 1 182 ? -8.781 -6.546 20.360 1.00 89.06 182 ASN A O 1
ATOM 1533 N N . THR A 1 183 ? -9.380 -4.458 19.770 1.00 89.12 183 THR A N 1
ATOM 1534 C CA . THR A 1 183 ? -8.440 -3.753 20.650 1.00 89.12 183 THR A CA 1
ATOM 1535 C C . THR A 1 183 ? -9.139 -2.705 21.503 1.00 89.12 183 THR A C 1
ATOM 1537 O O . THR A 1 183 ? -10.341 -2.479 21.373 1.00 89.12 183 THR A O 1
ATOM 1540 N N . SER A 1 184 ? -8.390 -2.051 22.397 1.00 83.69 184 SER A N 1
ATOM 1541 C CA . SER A 1 184 ? -8.861 -0.809 23.010 1.00 83.69 184 SER A CA 1
ATOM 1542 C C . SER A 1 184 ? -9.166 0.205 21.911 1.00 83.69 184 SER A C 1
ATOM 1544 O O . SER A 1 184 ? -8.328 0.411 21.030 1.00 83.69 184 SER A O 1
ATOM 1546 N N . ASP A 1 185 ? -10.350 0.808 21.966 1.00 85.00 185 ASP A N 1
ATOM 1547 C CA . ASP A 1 185 ? -10.790 1.794 20.988 1.00 85.00 185 ASP A CA 1
ATOM 1548 C C . ASP A 1 185 ? -9.945 3.070 21.117 1.00 85.00 185 ASP A C 1
ATOM 1550 O O . ASP A 1 185 ? -10.043 3.802 22.107 1.00 85.00 185 ASP A O 1
ATOM 1554 N N . THR A 1 186 ? -9.090 3.344 20.128 1.00 84.50 186 THR A N 1
ATOM 1555 C CA . THR A 1 186 ? -8.285 4.573 20.125 1.00 84.50 186 THR A CA 1
ATOM 1556 C C . THR A 1 186 ? -9.137 5.804 19.790 1.00 84.50 186 THR A C 1
ATOM 1558 O O . THR A 1 186 ? -8.764 6.923 20.151 1.00 84.50 186 THR A O 1
ATOM 1561 N N . CYS A 1 187 ? -10.334 5.616 19.215 1.00 81.06 187 CYS A N 1
ATOM 1562 C CA . CYS A 1 187 ? -11.284 6.686 18.901 1.00 81.06 187 CYS A CA 1
ATOM 1563 C C . CYS A 1 187 ? -11.895 7.322 20.159 1.00 81.06 187 CYS A C 1
ATOM 1565 O O . CYS A 1 187 ? -12.311 8.481 20.131 1.00 81.06 187 CYS A O 1
ATOM 1567 N N . GLU A 1 188 ? -12.014 6.577 21.261 1.00 78.44 188 GLU A N 1
ATOM 1568 C CA . GLU A 1 188 ? -12.544 7.122 22.519 1.00 78.44 188 GLU A CA 1
ATOM 1569 C C . GLU A 1 188 ? -11.517 8.009 23.230 1.00 78.44 188 GLU A C 1
ATOM 1571 O O . GLU A 1 188 ? -11.880 8.983 23.894 1.00 78.44 188 GLU A O 1
ATOM 1576 N N . LEU A 1 189 ? -10.228 7.719 23.047 1.00 68.69 189 LEU A N 1
ATOM 1577 C CA . LEU A 1 189 ? -9.138 8.473 23.660 1.00 68.69 189 LEU A CA 1
ATOM 1578 C C . LEU A 1 189 ? -8.933 9.837 22.988 1.00 68.69 189 LEU A C 1
ATOM 1580 O O . LEU A 1 189 ? -8.704 10.820 23.691 1.00 68.69 189 LEU A O 1
ATOM 1584 N N . SER A 1 190 ? -9.094 9.935 21.663 1.00 60.66 190 SER A N 1
ATOM 1585 C CA . SER A 1 190 ? -8.931 11.200 20.927 1.00 60.66 190 SER A CA 1
ATOM 1586 C C . SER A 1 190 ? -9.999 12.247 21.273 1.00 60.66 190 SER A C 1
ATOM 1588 O O . SER A 1 190 ? -9.714 13.445 21.294 1.00 60.66 190 SER A O 1
ATOM 1590 N N . LYS A 1 191 ? -11.213 11.817 21.642 1.00 68.62 191 LYS A N 1
ATOM 1591 C CA . LYS A 1 191 ? -12.311 12.717 22.045 1.00 68.62 191 LYS A CA 1
ATOM 1592 C C . LYS A 1 191 ? -12.069 13.413 23.385 1.00 68.62 191 LYS A C 1
ATOM 1594 O O . LYS A 1 191 ? -12.556 14.522 23.590 1.00 68.62 191 LYS A O 1
ATOM 1599 N N . ASN A 1 192 ? -11.311 12.792 24.289 1.00 63.50 192 ASN A N 1
ATOM 1600 C CA . ASN A 1 192 ? -11.128 13.297 25.653 1.00 63.50 192 ASN A CA 1
ATOM 1601 C C . ASN A 1 192 ? -9.997 14.331 25.786 1.00 63.50 192 ASN A C 1
ATOM 1603 O O . ASN A 1 192 ? -9.942 15.048 26.782 1.00 63.50 192 ASN A O 1
ATOM 1607 N N . VAL A 1 193 ? -9.118 14.455 24.786 1.00 63.81 193 VAL A N 1
ATOM 1608 C CA . VAL A 1 193 ? -7.958 15.367 24.829 1.00 63.81 193 VAL A CA 1
ATOM 1609 C C . VAL A 1 193 ? -8.340 16.828 24.528 1.00 63.81 193 VAL A C 1
ATOM 1611 O O . VAL A 1 193 ? -7.601 17.743 24.876 1.00 63.81 193 VAL A O 1
ATOM 1614 N N . VAL A 1 194 ? -9.525 17.089 23.965 1.00 61.62 194 VAL A N 1
ATOM 1615 C CA . VAL A 1 194 ? -9.933 18.433 23.497 1.00 61.62 194 VAL A CA 1
ATOM 1616 C C . VAL A 1 194 ? -10.510 19.335 24.610 1.00 61.62 194 VAL A C 1
ATOM 1618 O O . VAL A 1 194 ? -10.853 20.486 24.357 1.00 61.62 194 VAL A O 1
ATOM 1621 N N . THR A 1 195 ? -10.565 18.887 25.870 1.00 51.66 195 THR A N 1
ATOM 1622 C CA . THR A 1 195 ? -11.217 19.653 26.957 1.00 51.66 195 THR A CA 1
ATOM 1623 C C . THR A 1 195 ? -10.239 20.077 28.056 1.00 51.66 195 THR A C 1
ATOM 1625 O O . THR A 1 195 ? -10.335 19.628 29.193 1.00 51.66 195 THR A O 1
ATOM 1628 N N . ILE A 1 196 ? -9.285 20.955 27.736 1.00 52.81 196 ILE A N 1
ATOM 1629 C CA . ILE A 1 196 ? -8.583 21.764 28.746 1.00 52.81 196 ILE A CA 1
ATOM 1630 C C . ILE A 1 196 ? -8.518 23.203 28.227 1.00 52.81 196 ILE A C 1
ATOM 1632 O O . ILE A 1 196 ? -7.629 23.564 27.459 1.00 52.81 196 ILE A O 1
ATOM 1636 N N . SER A 1 197 ? -9.497 24.006 28.635 1.00 54.25 197 SER A N 1
ATOM 1637 C CA . SER A 1 197 ? -9.555 25.459 28.446 1.00 54.25 197 SER A CA 1
ATOM 1638 C C . SER A 1 197 ? -10.047 26.107 29.726 1.00 54.25 197 SER A C 1
ATOM 1640 O O . SER A 1 197 ? -11.095 25.622 30.214 1.00 54.25 197 SER A O 1
#

Foldseek 3Di:
DDDPDDFDKDWAKDWDWQDDPPDTKIKIKTWIAGPDPPFDFPDWDWDADNVQQKIKIKTAGPQGWIKIWIWHWDDDPFKIKTAFIKIWTDPHPPDDIQIATALEIEMDTQQEKEWEALEFEFEFDCSDVPDGDGGGTHTIIIHIQWHFWYFYDDPNHDYDYGDRPDNDYDYAQPPPGPHIDTHPTSVVVVVPVPPDD

Radius of gyration: 18.4 Å; Cα contacts (8 Å, |Δi|>4): 449; chains: 1; bounding box: 53×44×51 Å

Nearest PDB structures (foldseek):
  8h2d-assembly2_B-2  TM=4.327E-01  e=7.773E+00  Mycobacterium tuberculosis H37Rv

Organism: Thelohanellus kitauei (NCBI:txid669202)

Secondary structure (DSSP, 8-state):
-----PPPPEEEEEEEEEE-SS-EEEEEEEEEE---TT--EEEEEEEEETTTTEEEEEEEETTS-EEEEEEEEEE-SSEEEEEEEEEEEESSTTSPPEEEEE--EEEEETTEEEEEET-EEEEEEESSSS-EE--EEEEEEEEESS-SEEEEEE-TT-EEEEETT---EE-IIIIISPPPEE---HHHHHHHTT---

Solvent-accessible surface area (backbone atoms only — not comparable to full-atom values): 11026 Å² total; per-residue (Å²): 135,86,79,80,77,76,75,70,71,52,77,47,76,42,81,41,74,46,65,48,100,87,56,73,46,44,39,33,47,30,44,24,40,70,70,54,100,82,65,71,71,71,44,77,48,77,49,74,40,71,93,73,29,36,36,37,41,37,39,32,29,89,86,68,31,37,39,35,41,38,29,37,50,49,82,52,98,60,34,38,35,43,27,72,26,35,39,36,36,33,87,41,99,88,56,71,75,47,77,46,59,35,38,46,28,41,46,43,50,43,48,39,29,39,35,33,37,57,31,33,48,37,45,52,45,79,80,63,96,78,46,74,53,74,52,60,47,27,45,40,35,43,40,42,80,36,29,36,27,42,29,66,39,73,52,81,55,48,74,47,84,46,59,36,88,37,73,52,78,43,35,59,53,73,76,79,42,51,75,63,41,81,51,78,53,43,54,66,57,63,67,65,71,78,78,82,132

pLDDT: mean 73.28, std 19.03, range [20.2, 95.06]

Mean predicted aligned error: 9.65 Å